Protein AF-0000000065770159 (afdb_homodimer)

Organism: Paraburkholderia xenovorans (strain LB400) (NCBI:txid266265)

Nearest PDB structures (foldseek):
  3tnv-assembly1_A  TM=9.880E-01  e=1.347E-12  Pyrococcus horikoshii OT3
  2w4d-assembly1_B  TM=9.890E-01  e=1.260E-12  Pyrococcus horikoshii
  4ojh-assembly2_B  TM=9.682E-01  e=8.233E-12  Saccharolobus solfataricus P2
  4oj1-assembly1_A  TM=9.602E-01  e=1.505E-11  Saccharolobus solfataricus P2
  4oj3-assembly2_B  TM=9.340E-01  e=1.408E-11  Saccharolobus solfataricus P2

Structure (mmCIF, N/CA/C/O backbone):
data_AF-0000000065770159-model_v1
#
loop_
_entity.id
_entity.type
_entity.pdbx_description
1 polymer Acylphosphatase
#
loop_
_atom_site.group_PDB
_atom_site.id
_atom_site.type_symbol
_atom_site.label_atom_id
_atom_site.label_alt_id
_atom_site.label_comp_id
_atom_site.label_asym_id
_atom_site.label_entity_id
_atom_site.label_seq_id
_atom_site.pdbx_PDB_ins_code
_atom_site.Cartn_x
_atom_site.Cartn_y
_atom_site.Cartn_z
_atom_site.occupancy
_atom_site.B_iso_or_equiv
_atom_site.auth_seq_id
_atom_site.auth_comp_id
_atom_site.auth_asym_id
_atom_site.auth_atom_id
_atom_site.pdbx_PDB_model_num
ATOM 1 N N . MET A 1 1 ? -21.672 -5.199 -12.031 1 31.81 1 MET A N 1
ATOM 2 C CA . MET A 1 1 ? -20.656 -4.191 -12.328 1 31.81 1 MET A CA 1
ATOM 3 C C . MET A 1 1 ? -19.766 -3.945 -11.117 1 31.81 1 MET A C 1
ATOM 5 O O . MET A 1 1 ? -20.234 -3.949 -9.977 1 31.81 1 MET A O 1
ATOM 9 N N . ALA A 1 2 ? -18.516 -4.363 -11.086 1 44.19 2 ALA A N 1
ATOM 10 C CA . ALA A 1 2 ? -17.672 -4.105 -9.922 1 44.19 2 ALA A CA 1
ATOM 11 C C . ALA A 1 2 ? -17.969 -2.738 -9.32 1 44.19 2 ALA A C 1
ATOM 13 O O . ALA A 1 2 ? -18.219 -1.771 -10.047 1 44.19 2 ALA A O 1
ATOM 14 N N . PRO A 1 3 ? -18.594 -2.637 -8.203 1 49.5 3 PRO A N 1
ATOM 15 C CA . PRO A 1 3 ? -18.906 -1.285 -7.738 1 49.5 3 PRO A CA 1
ATOM 16 C C . PRO A 1 3 ? -17.891 -0.249 -8.188 1 49.5 3 PRO A C 1
ATOM 18 O O . PRO A 1 3 ? -16.703 -0.576 -8.367 1 49.5 3 PRO A O 1
ATOM 21 N N . ASP A 1 4 ? -18.375 0.713 -8.883 1 54.56 4 ASP A N 1
ATOM 22 C CA . ASP A 1 4 ? -17.484 1.704 -9.477 1 54.56 4 ASP A CA 1
ATOM 23 C C . ASP A 1 4 ? -16.453 2.193 -8.461 1 54.56 4 ASP A C 1
ATOM 25 O O . ASP A 1 4 ? -16.781 2.922 -7.531 1 54.56 4 ASP A O 1
ATOM 29 N N . LEU A 1 5 ? -15.406 1.291 -8.125 1 59.66 5 LEU A N 1
ATOM 30 C CA . LEU A 1 5 ? -14.32 1.595 -7.199 1 59.66 5 LEU A CA 1
ATOM 31 C C . LEU A 1 5 ? -14.086 3.1 -7.113 1 59.66 5 LEU A C 1
ATOM 33 O O . LEU A 1 5 ? -13.734 3.617 -6.051 1 59.66 5 LEU A O 1
ATOM 37 N N . ASP A 1 6 ? -14.625 3.756 -8.164 1 67.38 6 ASP A N 1
ATOM 38 C CA . ASP A 1 6 ? -14.289 5.176 -8.211 1 67.38 6 ASP A CA 1
ATOM 39 C C . ASP A 1 6 ? -15.398 6.027 -7.594 1 67.38 6 ASP A C 1
ATOM 41 O O . ASP A 1 6 ? -15.211 7.227 -7.371 1 67.38 6 ASP A O 1
ATOM 45 N N . GLN A 1 7 ? -16.391 5.348 -7.18 1 75.12 7 GLN A N 1
ATOM 46 C CA . GLN A 1 7 ? -17.484 6.211 -6.73 1 75.12 7 GLN A CA 1
ATOM 47 C C . GLN A 1 7 ? -17.672 6.117 -5.223 1 75.12 7 GLN A C 1
ATOM 49 O O . GLN A 1 7 ? -18.25 7.012 -4.609 1 75.12 7 GLN A O 1
ATOM 54 N N . ARG A 1 8 ? -17.156 5.098 -4.641 1 85.88 8 ARG A N 1
ATOM 55 C CA . ARG A 1 8 ? -17.375 4.926 -3.209 1 85.88 8 ARG A CA 1
ATOM 56 C C . ARG A 1 8 ? -16.219 5.492 -2.402 1 85.88 8 ARG A C 1
ATOM 58 O O . ARG A 1 8 ? -15.055 5.363 -2.803 1 85.88 8 ARG A O 1
ATOM 65 N N . ILE A 1 9 ? -16.656 6.133 -1.238 1 92 9 ILE A N 1
ATOM 66 C CA . ILE A 1 9 ? -15.641 6.676 -0.345 1 92 9 ILE A CA 1
ATOM 67 C C . ILE A 1 9 ? -15.133 5.574 0.584 1 92 9 ILE A C 1
ATOM 69 O O . ILE A 1 9 ? -15.922 4.883 1.228 1 92 9 ILE A O 1
ATOM 73 N N . GLU A 1 10 ? -13.82 5.449 0.576 1 92.62 10 GLU A N 1
ATOM 74 C CA . GLU A 1 10 ? -13.188 4.512 1.497 1 92.62 10 GLU A CA 1
ATOM 75 C C . GLU A 1 10 ? -12.422 5.246 2.598 1 92.62 10 GLU A C 1
ATOM 77 O O . GLU A 1 10 ? -12.031 6.398 2.422 1 92.62 10 GLU A O 1
ATOM 82 N N . THR A 1 11 ? -12.414 4.543 3.719 1 95.88 11 THR A N 1
ATOM 83 C CA . THR A 1 11 ? -11.594 5.008 4.828 1 95.88 11 THR A CA 1
ATOM 84 C C . THR A 1 11 ? -10.445 4.043 5.094 1 95.88 11 THR A C 1
ATOM 86 O O . THR A 1 11 ? -10.664 2.855 5.336 1 95.88 11 THR A O 1
ATOM 89 N N . TYR A 1 12 ? -9.281 4.609 5.02 1 96.19 12 TYR A N 1
ATOM 90 C CA . TYR A 1 12 ? -8.094 3.783 5.152 1 96.19 12 TYR A CA 1
ATOM 91 C C . TYR A 1 12 ? -7.184 4.305 6.258 1 96.19 12 TYR A C 1
ATOM 93 O O . TYR A 1 12 ? -6.863 5.496 6.297 1 96.19 12 TYR A O 1
ATOM 101 N N . TYR A 1 13 ? -6.789 3.434 7.18 1 97.44 13 TYR A N 1
ATOM 102 C CA . TYR A 1 13 ? -5.805 3.742 8.211 1 97.44 13 TYR A CA 1
ATOM 103 C C . TYR A 1 13 ? -4.422 3.242 7.809 1 97.44 13 TYR A C 1
ATOM 105 O O . TYR A 1 13 ? -4.262 2.08 7.43 1 97.44 13 TYR A O 1
ATOM 113 N N . VAL A 1 14 ? -3.488 4.137 7.945 1 98.19 14 VAL A N 1
ATOM 114 C CA . VAL A 1 14 ? -2.164 3.82 7.418 1 98.19 14 VAL A CA 1
ATOM 115 C C . VAL A 1 14 ? -1.106 4.082 8.484 1 98.19 14 VAL A C 1
ATOM 117 O O . VAL A 1 14 ? -1.213 5.039 9.258 1 98.19 14 VAL A O 1
ATOM 120 N N . ARG A 1 15 ? -0.111 3.229 8.5 1 98.38 15 ARG A N 1
ATOM 121 C CA . ARG A 1 15 ? 1.096 3.43 9.289 1 98.38 15 ARG A CA 1
ATOM 122 C C . ARG A 1 15 ? 2.342 3.404 8.414 1 98.38 15 ARG A C 1
ATOM 124 O O . ARG A 1 15 ? 2.5 2.514 7.574 1 98.38 15 ARG A O 1
ATOM 131 N N . VAL A 1 16 ? 3.111 4.371 8.586 1 98.44 16 VAL A N 1
ATOM 132 C CA . VAL A 1 16 ? 4.344 4.504 7.82 1 98.44 16 VAL A CA 1
ATOM 133 C C . VAL A 1 16 ? 5.547 4.453 8.758 1 98.44 16 VAL A C 1
ATOM 135 O O . VAL A 1 16 ? 5.57 5.133 9.789 1 98.44 16 VAL A O 1
ATOM 138 N N . ARG A 1 17 ? 6.551 3.67 8.414 1 98.25 17 ARG A N 1
ATOM 139 C CA . ARG A 1 17 ? 7.758 3.531 9.227 1 98.25 17 ARG A CA 1
ATOM 140 C C . ARG A 1 17 ? 9.008 3.807 8.398 1 98.25 17 ARG A C 1
ATOM 142 O O . ARG A 1 17 ? 8.992 3.668 7.176 1 98.25 17 ARG A O 1
ATOM 149 N N . GLY A 1 18 ? 10.141 4.039 9.141 1 97.62 18 GLY A N 1
ATOM 150 C CA . GLY A 1 18 ? 11.422 4.43 8.57 1 97.62 18 GLY A CA 1
ATOM 151 C C . GLY A 1 18 ? 11.945 5.738 9.133 1 97.62 18 GLY A C 1
ATOM 152 O O . GLY A 1 18 ? 11.766 6.031 10.312 1 97.62 18 GLY A O 1
ATOM 153 N N . THR A 1 19 ? 12.727 6.402 8.344 1 97.5 19 THR A N 1
ATOM 154 C CA . THR A 1 19 ? 13.062 7.785 8.656 1 97.5 19 THR A CA 1
ATOM 155 C C . THR A 1 19 ? 11.953 8.727 8.188 1 97.5 19 THR A C 1
ATOM 157 O O . THR A 1 19 ? 12 9.227 7.059 1 97.5 19 THR A O 1
ATOM 160 N N . VAL A 1 20 ? 10.984 8.945 9.109 1 98.19 20 VAL A N 1
ATOM 161 C CA . VAL A 1 20 ? 9.766 9.609 8.656 1 98.19 20 VAL A CA 1
ATOM 162 C C . VAL A 1 20 ? 9.398 10.727 9.633 1 98.19 20 VAL A C 1
ATOM 164 O O . VAL A 1 20 ? 8.336 11.344 9.508 1 98.19 20 VAL A O 1
ATOM 167 N N . GLN A 1 21 ? 10.133 10.93 10.672 1 96.88 21 GLN A N 1
ATOM 168 C CA . GLN A 1 21 ? 9.977 12.078 11.547 1 96.88 21 GLN A CA 1
ATOM 169 C C . GLN A 1 21 ? 11.195 13 11.469 1 96.88 21 GLN A C 1
ATOM 171 O O . GLN A 1 21 ? 12.305 12.547 11.188 1 96.88 21 GLN A O 1
ATOM 176 N N . GLY A 1 22 ? 10.828 14.305 11.781 1 96.12 22 GLY A N 1
ATOM 177 C CA . GLY A 1 22 ? 11.898 15.281 11.688 1 96.12 22 GLY A CA 1
ATOM 178 C C . GLY A 1 22 ? 12.312 15.578 10.258 1 96.12 22 GLY A C 1
ATOM 179 O O . GLY A 1 22 ? 13.383 16.141 10.023 1 96.12 22 GLY A O 1
ATOM 180 N N . VAL A 1 23 ? 11.5 15.188 9.273 1 97.69 23 VAL A N 1
ATOM 181 C CA . VAL A 1 23 ? 11.875 15.352 7.875 1 97.69 23 VAL A CA 1
ATOM 182 C C . VAL A 1 23 ? 10.75 16.047 7.113 1 97.69 23 VAL A C 1
ATOM 184 O O . VAL A 1 23 ? 10.703 15.984 5.879 1 97.69 23 VAL A O 1
ATOM 187 N N . GLY A 1 24 ? 9.781 16.625 7.805 1 96.75 24 GLY A N 1
ATOM 188 C CA . GLY A 1 24 ? 8.688 17.344 7.164 1 96.75 24 GLY A CA 1
ATOM 189 C C . GLY A 1 24 ? 7.602 16.422 6.641 1 96.75 24 GLY A C 1
ATOM 190 O O . GLY A 1 24 ? 6.844 16.797 5.742 1 96.75 24 GLY A O 1
ATOM 191 N N . PHE A 1 25 ? 7.527 15.258 7.094 1 98 25 PHE A N 1
ATOM 192 C CA . PHE A 1 25 ? 6.629 14.242 6.559 1 98 25 PHE A CA 1
ATOM 193 C C . PHE A 1 25 ? 5.172 14.672 6.711 1 98 25 PHE A C 1
ATOM 195 O O . PHE A 1 25 ? 4.391 14.57 5.766 1 98 25 PHE A O 1
ATOM 202 N N . ARG A 1 26 ? 4.848 15.156 7.859 1 98.12 26 ARG A N 1
ATOM 203 C CA . ARG A 1 26 ? 3.461 15.531 8.109 1 98.12 26 ARG A CA 1
ATOM 204 C C . ARG A 1 26 ? 3.035 16.688 7.199 1 98.12 26 ARG A C 1
ATOM 206 O O . ARG A 1 26 ? 1.976 16.625 6.574 1 98.12 26 ARG A O 1
ATOM 213 N N . HIS A 1 27 ? 3.811 17.625 7.137 1 97.44 27 HIS A N 1
ATOM 214 C CA . HIS A 1 27 ? 3.486 18.781 6.312 1 97.44 27 HIS A CA 1
ATOM 215 C C . HIS A 1 27 ? 3.342 18.391 4.848 1 97.44 27 HIS A C 1
ATOM 217 O O . HIS A 1 27 ? 2.381 18.797 4.188 1 97.44 27 HIS A O 1
ATOM 223 N N . ALA A 1 28 ? 4.273 17.625 4.418 1 98.06 28 ALA A N 1
ATOM 224 C CA . ALA A 1 28 ? 4.23 17.172 3.029 1 98.06 28 ALA A CA 1
ATOM 225 C C . ALA A 1 28 ? 3.002 16.312 2.775 1 98.06 28 ALA A C 1
ATOM 227 O O . ALA A 1 28 ? 2.406 16.359 1.697 1 98.06 28 ALA A O 1
ATOM 228 N N . THR A 1 29 ? 2.668 15.453 3.75 1 98.38 29 THR A N 1
ATOM 229 C CA . THR A 1 29 ? 1.484 14.609 3.645 1 98.38 29 THR A CA 1
ATOM 230 C C . THR A 1 29 ? 0.226 15.461 3.488 1 98.38 29 THR A C 1
ATOM 232 O O . THR A 1 29 ? -0.634 15.156 2.658 1 98.38 29 THR A O 1
ATOM 235 N N . VAL A 1 30 ? 0.122 16.5 4.219 1 98.44 30 VAL A N 1
ATOM 236 C CA . VAL A 1 30 ? -1.026 17.391 4.141 1 98.44 30 VAL A CA 1
ATOM 237 C C . VAL A 1 30 ? -1.108 18.016 2.744 1 98.44 30 VAL A C 1
ATOM 239 O O . VAL A 1 30 ? -2.18 18.031 2.135 1 98.44 30 VAL A O 1
ATOM 242 N N . ARG A 1 31 ? -0.044 18.469 2.246 1 98 31 ARG A N 1
ATOM 243 C CA . ARG A 1 31 ? -0.003 19.078 0.914 1 98 31 ARG A CA 1
ATOM 244 C C . ARG A 1 31 ? -0.439 18.062 -0.149 1 98 31 ARG A C 1
ATOM 246 O O . ARG A 1 31 ? -1.241 18.391 -1.026 1 98 31 ARG A O 1
ATOM 253 N N . GLN A 1 32 ? 0.114 16.859 -0.065 1 97.94 32 GLN A N 1
ATOM 254 C CA . GLN A 1 32 ? -0.231 15.82 -1.024 1 97.94 32 GLN A CA 1
ATOM 255 C C . GLN A 1 32 ? -1.711 15.461 -0.934 1 97.94 32 GLN A C 1
ATOM 257 O O . GLN A 1 32 ? -2.373 15.273 -1.956 1 97.94 32 GLN A O 1
ATOM 262 N N . ALA A 1 33 ? -2.199 15.328 0.254 1 98.38 33 ALA A N 1
ATOM 263 C CA . ALA A 1 33 ? -3.609 15 0.462 1 98.38 33 ALA A CA 1
ATOM 264 C C . ALA A 1 33 ? -4.516 16.062 -0.151 1 98.38 33 ALA A C 1
ATOM 266 O O . ALA A 1 33 ? -5.52 15.742 -0.787 1 98.38 33 ALA A O 1
ATOM 267 N N . HIS A 1 34 ? -4.156 17.281 0.055 1 98.12 34 HIS A N 1
ATOM 268 C CA . HIS A 1 34 ? -4.926 18.375 -0.528 1 98.12 34 HIS A CA 1
ATOM 269 C C . HIS A 1 34 ? -4.918 18.297 -2.053 1 98.12 34 HIS A C 1
ATOM 271 O O . HIS A 1 34 ? -5.957 18.469 -2.693 1 98.12 34 HIS A O 1
ATOM 277 N N . ALA A 1 35 ? -3.807 18.062 -2.605 1 98 35 ALA A N 1
ATOM 278 C CA . ALA A 1 35 ? -3.662 17.969 -4.055 1 98 35 ALA A CA 1
ATOM 279 C C . ALA A 1 35 ? -4.531 16.844 -4.625 1 98 35 ALA A C 1
ATOM 281 O O . ALA A 1 35 ? -5.035 16.953 -5.746 1 98 35 ALA A O 1
ATOM 282 N N . LEU A 1 36 ? -4.734 15.797 -3.863 1 97.25 36 LEU A N 1
ATOM 283 C CA . LEU A 1 36 ? -5.457 14.625 -4.34 1 97.25 36 LEU A CA 1
ATOM 284 C C . LEU A 1 36 ? -6.922 14.68 -3.916 1 97.25 36 LEU A C 1
ATOM 286 O O . LEU A 1 36 ? -7.707 13.797 -4.277 1 97.25 36 LEU A O 1
ATOM 290 N N . GLY A 1 37 ? -7.238 15.617 -3.086 1 97.25 37 GLY A N 1
ATOM 291 C CA . GLY A 1 37 ? -8.609 15.742 -2.604 1 97.25 37 GLY A CA 1
ATOM 292 C C . GLY A 1 37 ? -8.945 14.734 -1.519 1 97.25 37 GLY A C 1
ATOM 293 O O . GLY A 1 37 ? -10.109 14.344 -1.372 1 97.25 37 GLY A O 1
ATOM 294 N N . ILE A 1 38 ? -7.98 14.281 -0.776 1 97.56 38 ILE A N 1
ATOM 295 C CA . ILE A 1 38 ? -8.148 13.328 0.317 1 97.56 38 ILE A CA 1
ATOM 296 C C . ILE A 1 38 ? -8.508 14.07 1.6 1 97.56 38 ILE A C 1
ATOM 298 O O . ILE A 1 38 ? -7.957 15.141 1.883 1 97.56 38 ILE A O 1
ATOM 302 N N . LYS A 1 39 ? -9.414 13.453 2.305 1 98.12 39 LYS A N 1
ATOM 303 C CA . LYS A 1 39 ? -9.75 13.961 3.631 1 98.12 39 LYS A CA 1
ATOM 304 C C . LYS A 1 39 ? -9.203 13.055 4.727 1 98.12 39 LYS A C 1
ATOM 306 O O . LYS A 1 39 ? -8.836 11.906 4.465 1 98.12 39 LYS A O 1
ATOM 311 N N . GLY A 1 40 ? -9.125 13.625 6.008 1 98.25 40 GLY A N 1
ATOM 312 C CA . GLY A 1 40 ? -8.602 12.852 7.121 1 98.25 40 GLY A CA 1
ATOM 313 C C . GLY A 1 40 ? -7.504 13.562 7.883 1 98.25 40 GLY A C 1
ATOM 314 O O . GLY A 1 40 ? -7.582 14.773 8.117 1 98.25 40 GLY A O 1
ATOM 315 N N . TRP A 1 41 ? -6.52 12.773 8.383 1 98.31 41 TRP A N 1
ATOM 316 C CA . TRP A 1 41 ? -5.48 13.398 9.195 1 98.31 41 TRP A CA 1
ATOM 317 C C . TRP A 1 41 ? -4.203 12.562 9.18 1 98.31 41 TRP A C 1
ATOM 319 O O . TRP A 1 41 ? -4.223 11.391 8.781 1 98.31 41 TRP A O 1
ATOM 329 N N . VAL A 1 42 ? -3.146 13.211 9.547 1 98.75 42 VAL A N 1
ATOM 330 C CA . VAL A 1 42 ? -1.841 12.586 9.727 1 98.75 42 VAL A CA 1
ATOM 331 C C . VAL A 1 42 ? -1.246 13 11.07 1 98.75 42 VAL A C 1
ATOM 333 O O . VAL A 1 42 ? -1.447 14.133 11.523 1 98.75 42 VAL A O 1
ATOM 336 N N . ALA A 1 43 ? -0.5 12.117 11.688 1 98.44 43 ALA A N 1
ATOM 337 C CA . ALA A 1 43 ? 0.1 12.414 12.984 1 98.44 43 ALA A CA 1
ATOM 338 C C . ALA A 1 43 ? 1.372 11.594 13.195 1 98.44 43 ALA A C 1
ATOM 340 O O . ALA A 1 43 ? 1.494 10.484 12.688 1 98.44 43 ALA A O 1
ATOM 341 N N . ASN A 1 44 ? 2.229 12.18 13.984 1 97.88 44 ASN A N 1
ATOM 342 C CA . ASN A 1 44 ? 3.383 11.43 14.469 1 97.88 44 ASN A CA 1
ATOM 343 C C . ASN A 1 44 ? 3.029 10.586 15.688 1 97.88 44 ASN A C 1
ATOM 345 O O . ASN A 1 44 ? 2.23 11 16.531 1 97.88 44 ASN A O 1
ATOM 349 N N . LEU A 1 45 ? 3.65 9.422 15.766 1 97.5 45 LEU A N 1
ATOM 350 C CA . LEU A 1 45 ? 3.498 8.578 16.938 1 97.5 45 LEU A CA 1
ATOM 351 C C . LEU A 1 45 ? 4.773 8.578 17.781 1 97.5 45 LEU A C 1
ATOM 353 O O . LEU A 1 45 ? 5.855 8.867 17.266 1 97.5 45 LEU A O 1
ATOM 357 N N . ASP A 1 46 ? 4.637 8.125 18.969 1 96.56 46 ASP A N 1
ATOM 358 C CA . ASP A 1 46 ? 5.754 8.141 19.906 1 96.56 46 ASP A CA 1
ATOM 359 C C . ASP A 1 46 ? 6.824 7.133 19.516 1 96.56 46 ASP A C 1
ATOM 361 O O . ASP A 1 46 ? 7.996 7.289 19.859 1 96.56 46 ASP A O 1
ATOM 365 N N . ASP A 1 47 ? 6.441 6.199 18.703 1 97.25 47 ASP A N 1
ATOM 366 C CA . ASP A 1 47 ? 7.391 5.148 18.344 1 97.25 47 ASP A CA 1
ATOM 367 C C . ASP A 1 47 ? 8.195 5.535 17.109 1 97.25 47 ASP A C 1
ATOM 369 O O . ASP A 1 47 ? 8.938 4.719 16.562 1 97.25 47 ASP A O 1
ATOM 373 N N . GLY A 1 48 ? 7.973 6.691 16.641 1 97.31 48 GLY A N 1
ATOM 374 C CA . GLY A 1 48 ? 8.758 7.191 15.516 1 97.31 48 GLY A CA 1
ATOM 375 C C . GLY A 1 48 ? 8.062 7.02 14.18 1 97.31 48 GLY A C 1
ATOM 376 O O . GLY A 1 48 ? 8.57 7.477 13.156 1 97.31 48 GLY A O 1
ATOM 377 N N . SER A 1 49 ? 6.961 6.371 14.234 1 98.06 49 SER A N 1
ATOM 378 C CA . SER A 1 49 ? 6.215 6.18 13 1 98.06 49 SER A CA 1
ATOM 379 C C . SER A 1 49 ? 5.23 7.32 12.766 1 98.06 49 SER A C 1
ATOM 381 O O . SER A 1 49 ? 5.098 8.211 13.602 1 98.06 49 SER A O 1
ATOM 383 N N . VAL A 1 50 ? 4.684 7.285 11.539 1 98.44 50 VAL A N 1
ATOM 384 C CA . VAL A 1 50 ? 3.625 8.211 11.148 1 98.44 50 VAL A CA 1
ATOM 385 C C . VAL A 1 50 ? 2.332 7.441 10.891 1 98.44 50 VAL A C 1
ATOM 387 O O . VAL A 1 50 ? 2.352 6.363 10.297 1 98.44 50 VAL A O 1
ATOM 390 N N . GLU A 1 51 ? 1.303 7.992 11.43 1 98.5 51 GLU A N 1
ATOM 391 C CA . GLU A 1 51 ? -0.008 7.418 11.141 1 98.5 51 GLU A CA 1
ATOM 392 C C . GLU A 1 51 ? -0.895 8.414 10.398 1 98.5 51 GLU A C 1
ATOM 394 O O . GLU A 1 51 ? -0.725 9.633 10.539 1 98.5 51 GLU A O 1
ATOM 399 N N . ALA A 1 52 ? -1.812 7.832 9.641 1 98.5 52 ALA A N 1
ATOM 400 C CA . ALA A 1 52 ? -2.754 8.68 8.914 1 98.5 52 ALA A CA 1
ATOM 401 C C . ALA A 1 52 ? -4.082 7.961 8.695 1 98.5 52 ALA A C 1
ATOM 403 O O . ALA A 1 52 ? -4.129 6.73 8.648 1 98.5 52 ALA A O 1
ATOM 404 N N . MET A 1 53 ? -5.105 8.695 8.68 1 98 53 MET A N 1
ATOM 405 C CA . MET A 1 53 ? -6.414 8.242 8.203 1 98 53 MET A CA 1
ATOM 406 C C . MET A 1 53 ? -6.789 8.953 6.902 1 98 53 MET A C 1
ATOM 408 O O . MET A 1 53 ? -6.797 10.18 6.84 1 98 53 MET A O 1
ATOM 412 N N . LEU A 1 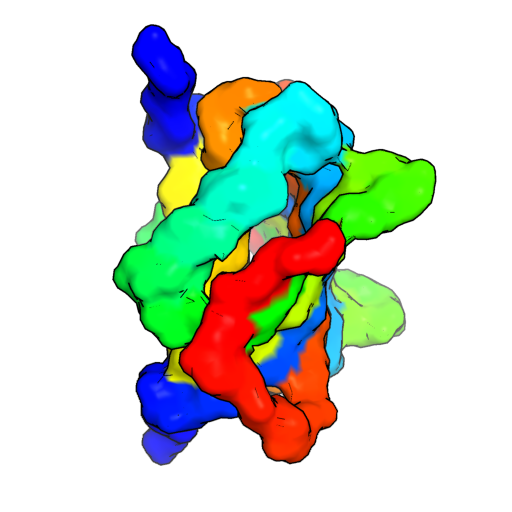54 ? -7.016 8.172 5.898 1 98.06 54 LEU A N 1
ATOM 413 C CA . LEU A 1 54 ? -7.32 8.688 4.57 1 98.06 54 LEU A CA 1
ATOM 414 C C . LEU A 1 54 ? -8.766 8.391 4.191 1 98.06 54 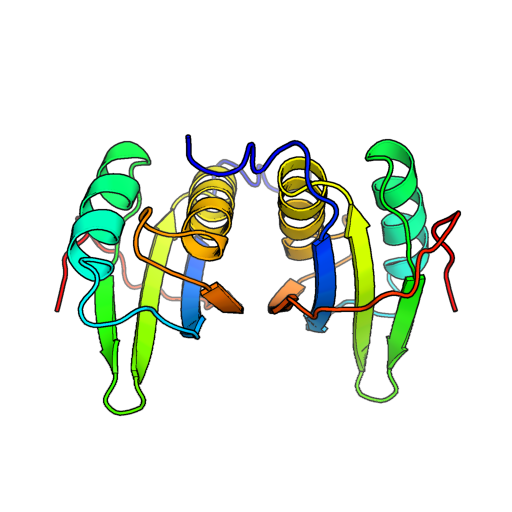LEU A C 1
ATOM 416 O O . LEU A 1 54 ? -9.227 7.254 4.316 1 98.06 54 LEU A O 1
ATOM 420 N N . GLN A 1 55 ? -9.422 9.336 3.768 1 97.62 55 GLN A N 1
ATOM 421 C CA . GLN A 1 55 ? -10.773 9.164 3.232 1 97.62 55 GLN A CA 1
ATOM 422 C C . GLN A 1 55 ? -10.883 9.742 1.825 1 97.62 55 GLN A C 1
ATOM 424 O O . GLN A 1 55 ? -10.531 10.898 1.594 1 97.62 55 GLN A O 1
ATOM 429 N N . GLY A 1 56 ? -11.32 8.969 0.907 1 96.38 56 GLY A N 1
ATOM 430 C CA . GLY A 1 56 ? -11.477 9.328 -0.493 1 96.38 56 GLY A CA 1
ATOM 431 C C . GLY A 1 56 ? -11.859 8.156 -1.373 1 96.38 56 GLY A C 1
ATOM 432 O O . GLY A 1 56 ? -12.078 7.047 -0.879 1 96.38 56 GLY A O 1
ATOM 433 N N . SER A 1 57 ? -12.039 8.445 -2.688 1 94.62 57 SER A N 1
ATOM 434 C CA . SER A 1 57 ? -12.305 7.359 -3.619 1 94.62 57 SER A CA 1
ATOM 435 C C . SER A 1 57 ? -11.141 6.367 -3.654 1 94.62 57 SER A C 1
ATOM 437 O O . SER A 1 57 ? -10.039 6.684 -3.205 1 94.62 57 SER A O 1
ATOM 439 N N . ALA A 1 58 ? -11.391 5.199 -4.148 1 92.25 58 ALA A N 1
ATOM 440 C CA . ALA A 1 58 ? -10.359 4.168 -4.254 1 92.25 58 ALA A CA 1
ATOM 441 C C . ALA A 1 58 ? -9.133 4.695 -5.004 1 92.25 58 ALA A C 1
ATOM 443 O O . ALA A 1 58 ? -7.996 4.461 -4.586 1 92.25 58 ALA A O 1
ATOM 444 N N . ASN A 1 59 ? -9.328 5.379 -6.086 1 93.88 59 ASN A N 1
ATOM 445 C CA . ASN A 1 59 ? -8.242 5.934 -6.887 1 93.88 59 ASN A CA 1
ATOM 446 C C . ASN A 1 59 ? -7.441 6.969 -6.105 1 93.88 59 ASN A C 1
ATOM 448 O O . ASN A 1 59 ? -6.211 6.977 -6.156 1 93.88 59 ASN A O 1
ATOM 452 N N . GLN A 1 60 ? -8.117 7.836 -5.43 1 95.69 60 GLN A N 1
ATOM 453 C CA . GLN A 1 60 ? -7.457 8.852 -4.613 1 95.69 60 GLN A CA 1
ATOM 454 C C . GLN A 1 60 ? -6.59 8.211 -3.533 1 95.69 60 GLN A C 1
ATOM 456 O O . GLN A 1 60 ? -5.441 8.609 -3.334 1 95.69 60 GLN A O 1
ATOM 461 N N . VAL A 1 61 ? -7.207 7.219 -2.902 1 95.94 61 VAL A N 1
ATOM 462 C CA . VAL A 1 61 ? -6.504 6.527 -1.825 1 95.94 61 VAL A CA 1
ATOM 463 C C . VAL A 1 61 ? -5.289 5.797 -2.385 1 95.94 61 VAL A C 1
ATOM 465 O O . VAL A 1 61 ? -4.199 5.852 -1.806 1 95.94 61 VAL A O 1
ATOM 468 N N . ASP A 1 62 ? -5.457 5.184 -3.502 1 94.25 62 ASP A N 1
ATOM 469 C CA . ASP A 1 62 ? -4.355 4.465 -4.133 1 94.25 62 ASP A CA 1
ATOM 470 C C . ASP A 1 62 ? -3.188 5.406 -4.434 1 94.25 62 ASP A C 1
ATOM 472 O O . ASP A 1 62 ? -2.033 5.078 -4.156 1 94.25 62 ASP A O 1
ATOM 476 N N . ARG A 1 63 ? -3.457 6.484 -4.934 1 95.69 63 ARG A N 1
ATOM 477 C CA . ARG A 1 63 ? -2.428 7.465 -5.266 1 95.69 63 ARG A CA 1
ATOM 478 C C . ARG A 1 63 ? -1.736 7.98 -4.008 1 95.69 63 ARG A C 1
ATOM 480 O O . ARG A 1 63 ? -0.518 8.164 -3.994 1 95.69 63 ARG A O 1
ATOM 487 N N . MET A 1 64 ? -2.51 8.172 -3.01 1 97.5 64 MET A N 1
ATOM 488 C CA . MET A 1 64 ? -1.934 8.656 -1.759 1 97.5 64 MET A CA 1
ATOM 489 C C . MET A 1 64 ? -1.014 7.609 -1.142 1 97.5 64 MET A C 1
ATOM 491 O O . MET A 1 64 ? 0.073 7.934 -0.662 1 97.5 64 MET A O 1
ATOM 495 N N . LEU A 1 65 ? -1.512 6.414 -1.152 1 96.19 65 LEU A N 1
ATOM 496 C CA . LEU A 1 65 ? -0.714 5.332 -0.589 1 96.19 65 LEU A CA 1
ATOM 497 C C . LEU A 1 65 ? 0.595 5.168 -1.354 1 96.19 65 LEU A C 1
ATOM 499 O O . LEU A 1 65 ? 1.641 4.91 -0.753 1 96.19 65 LEU A O 1
ATOM 503 N N . SER A 1 66 ? 0.495 5.293 -2.621 1 94.88 66 SER A N 1
ATOM 504 C CA . SER A 1 66 ? 1.704 5.254 -3.438 1 94.88 66 SER A CA 1
ATOM 505 C C . SER A 1 66 ? 2.689 6.34 -3.02 1 94.88 66 SER A C 1
ATOM 507 O O . SER A 1 66 ? 3.885 6.078 -2.865 1 94.88 66 SER A O 1
ATOM 509 N N . TRP A 1 67 ? 2.256 7.488 -2.842 1 96.38 67 TRP A N 1
ATOM 510 C CA . TRP A 1 67 ? 3.117 8.594 -2.438 1 96.38 67 TRP A CA 1
ATOM 511 C C . TRP A 1 67 ? 3.713 8.344 -1.057 1 96.38 67 TRP A C 1
ATOM 513 O O . TRP A 1 67 ? 4.895 8.617 -0.824 1 96.38 67 TRP A O 1
ATOM 523 N N . LEU A 1 68 ? 2.896 7.848 -0.105 1 96.94 68 LEU A N 1
ATOM 524 C CA . LEU A 1 68 ? 3.322 7.609 1.271 1 96.94 68 LEU A CA 1
ATOM 525 C C . LEU A 1 68 ? 4.461 6.594 1.319 1 96.94 68 LEU A C 1
ATOM 527 O O . LEU A 1 68 ? 5.238 6.574 2.275 1 96.94 68 LEU A O 1
ATOM 531 N N . ARG A 1 69 ? 4.578 5.77 0.346 1 94.69 69 ARG A N 1
ATOM 532 C CA . ARG A 1 69 ? 5.648 4.781 0.286 1 94.69 69 ARG A CA 1
ATOM 533 C C . ARG A 1 69 ? 6.996 5.445 0.03 1 94.69 69 ARG A C 1
ATOM 535 O O . ARG A 1 69 ? 8.047 4.828 0.229 1 94.69 69 ARG A O 1
ATOM 542 N N . HIS A 1 70 ? 6.91 6.633 -0.386 1 93.75 70 HIS A N 1
ATOM 543 C CA . HIS A 1 70 ? 8.133 7.371 -0.679 1 93.75 70 HIS A CA 1
ATOM 544 C C . HIS A 1 70 ? 8.297 8.555 0.265 1 93.75 70 HIS A C 1
ATOM 546 O O . HIS A 1 70 ? 9.32 8.68 0.943 1 93.75 70 HIS A O 1
ATOM 552 N N . GLY A 1 71 ? 7.23 9.336 0.316 1 95.88 71 GLY A N 1
ATOM 553 C CA . GLY A 1 71 ? 7.281 10.508 1.172 1 95.88 71 GLY A CA 1
ATOM 554 C C . GLY A 1 71 ? 8.094 11.648 0.582 1 95.88 71 GLY A C 1
ATOM 555 O O . GLY A 1 71 ? 8.375 11.656 -0.619 1 95.88 71 GLY A O 1
ATOM 556 N N . PRO A 1 72 ? 8.359 12.656 1.465 1 96.38 72 PRO A N 1
ATOM 557 C CA . PRO A 1 72 ? 9.188 13.758 0.977 1 96.38 72 PRO A CA 1
ATOM 558 C C . PRO A 1 72 ? 10.641 13.344 0.717 1 96.38 72 PRO A C 1
ATOM 560 O O . PRO A 1 72 ? 11.07 12.289 1.18 1 96.38 72 PRO A O 1
ATOM 563 N N . PRO A 1 73 ? 11.359 14.164 0.043 1 94.5 73 PRO A N 1
ATOM 564 C CA . PRO A 1 73 ? 12.703 13.789 -0.408 1 94.5 73 PRO A CA 1
ATOM 565 C C . PRO A 1 73 ? 13.617 13.391 0.744 1 94.5 73 PRO A C 1
ATOM 567 O O . PRO A 1 73 ? 14.477 12.516 0.581 1 94.5 73 PRO A O 1
ATOM 570 N N . ALA A 1 74 ? 13.453 13.977 1.905 1 96.12 74 ALA A N 1
ATOM 571 C CA . ALA A 1 74 ? 14.344 13.719 3.029 1 96.12 74 ALA A CA 1
ATOM 572 C C . ALA A 1 74 ? 13.93 12.453 3.777 1 96.12 74 ALA A C 1
ATOM 574 O O . ALA A 1 74 ? 14.633 12 4.684 1 96.12 74 ALA A O 1
ATOM 575 N N . ALA A 1 75 ? 12.852 11.844 3.361 1 97.25 75 ALA A N 1
ATOM 576 C CA . ALA A 1 75 ? 12.328 10.672 4.059 1 97.25 75 ALA A CA 1
ATOM 577 C C . ALA A 1 75 ? 12.867 9.383 3.455 1 97.25 75 ALA A C 1
ATOM 579 O O . ALA A 1 75 ? 13.289 9.359 2.293 1 97.25 75 ALA A O 1
ATOM 580 N N . ARG A 1 76 ? 12.93 8.312 4.23 1 95.44 76 ARG A N 1
ATOM 581 C CA . ARG A 1 76 ? 13.148 6.93 3.811 1 95.44 76 ARG A CA 1
ATOM 582 C C . ARG A 1 76 ? 12.109 6 4.434 1 95.44 76 ARG A C 1
ATOM 584 O O . ARG A 1 76 ? 12.219 5.637 5.605 1 95.44 76 ARG A O 1
ATOM 591 N N . VAL A 1 77 ? 11.219 5.621 3.6 1 96.5 77 VAL A N 1
ATOM 592 C CA . VAL A 1 77 ? 10.148 4.762 4.082 1 96.5 77 VAL A CA 1
ATOM 593 C C . VAL A 1 77 ? 10.547 3.295 3.926 1 96.5 77 VAL A C 1
ATOM 595 O O . VAL A 1 77 ? 10.945 2.865 2.842 1 96.5 77 VAL A O 1
ATOM 598 N N . THR A 1 78 ? 10.406 2.533 5.004 1 95.38 78 THR A N 1
ATOM 599 C CA . THR A 1 78 ? 10.789 1.125 4.977 1 95.38 78 THR A CA 1
ATOM 600 C C . THR A 1 78 ? 9.555 0.228 5.012 1 95.38 78 THR A C 1
ATOM 602 O O . THR A 1 78 ? 9.609 -0.929 4.586 1 95.38 78 THR A O 1
ATOM 605 N N . GLU A 1 79 ? 8.484 0.761 5.551 1 96.69 79 GLU A N 1
ATOM 606 C CA . GLU A 1 79 ? 7.27 -0.034 5.691 1 96.69 79 GLU A CA 1
ATOM 607 C C . GLU A 1 79 ? 6.023 0.843 5.605 1 96.69 79 GLU A C 1
ATOM 609 O O . GLU A 1 79 ? 5.992 1.945 6.156 1 96.69 79 GLU A O 1
ATOM 614 N N . VAL A 1 80 ? 5.055 0.337 4.898 1 97 80 VAL A N 1
ATOM 615 C CA . VAL A 1 80 ? 3.717 0.919 4.91 1 97 80 VAL A CA 1
ATOM 616 C C . VAL A 1 80 ? 2.682 -0.172 5.168 1 97 80 VAL A C 1
ATOM 618 O O . VAL A 1 80 ? 2.705 -1.225 4.523 1 97 80 VAL A O 1
ATOM 621 N N . SER A 1 81 ? 1.881 0.09 6.133 1 96.75 81 SER A N 1
ATOM 622 C CA . SER A 1 81 ? 0.749 -0.79 6.406 1 96.75 81 SER A CA 1
ATOM 623 C C . SER A 1 81 ? -0.57 -0.026 6.352 1 96.75 81 SER A C 1
ATOM 625 O O . SER A 1 81 ? -0.658 1.107 6.828 1 96.75 81 SER A O 1
ATOM 627 N N . GLY A 1 82 ? -1.523 -0.664 5.738 1 95.62 82 GLY A N 1
ATOM 628 C CA . GLY A 1 82 ? -2.826 -0.031 5.598 1 95.62 82 GLY A CA 1
ATOM 629 C C . GLY A 1 82 ? -3.98 -0.988 5.824 1 95.62 82 GLY A C 1
ATOM 630 O O . GLY A 1 82 ? -3.891 -2.168 5.48 1 95.62 82 GLY A O 1
ATOM 631 N N . GLU A 1 83 ? -4.988 -0.417 6.383 1 95.88 83 GLU A N 1
ATOM 632 C CA . GLU A 1 83 ? -6.203 -1.188 6.641 1 95.88 83 GLU A CA 1
ATOM 633 C C . GLU A 1 83 ? -7.453 -0.374 6.316 1 95.88 83 GLU A C 1
ATOM 635 O O . GLU A 1 83 ? -7.602 0.757 6.785 1 95.88 83 GLU A O 1
ATOM 640 N N . GLU A 1 84 ? -8.273 -1.017 5.523 1 94.38 84 GLU A N 1
ATOM 641 C CA . GLU A 1 84 ? -9.562 -0.383 5.277 1 94.38 84 GLU A CA 1
ATOM 642 C C . GLU A 1 84 ? -10.508 -0.565 6.469 1 94.38 84 GLU A C 1
ATOM 644 O O . GLU A 1 84 ? -10.602 -1.66 7.027 1 94.38 84 GLU A O 1
ATOM 649 N N . ARG A 1 85 ? -11.117 0.504 6.844 1 92.12 85 ARG A N 1
ATOM 650 C CA . ARG A 1 85 ? -12.094 0.441 7.926 1 92.12 85 ARG A CA 1
ATOM 651 C C . ARG A 1 85 ? -13.406 1.101 7.516 1 92.12 85 ARG A C 1
ATOM 653 O O . ARG A 1 85 ? -13.406 2.154 6.875 1 92.12 85 ARG A O 1
ATOM 660 N N . SER A 1 86 ? -14.375 0.372 7.863 1 87.5 86 SER A N 1
ATOM 661 C CA . SER A 1 86 ? -15.688 0.964 7.641 1 87.5 86 SER A CA 1
ATOM 662 C C . SER A 1 86 ? -16.047 1.957 8.742 1 87.5 86 SER A C 1
ATOM 664 O O . SER A 1 86 ? -15.891 1.655 9.93 1 87.5 86 SER A O 1
ATOM 666 N N . THR A 1 87 ? -16.297 3.154 8.344 1 88.75 87 THR A N 1
ATOM 667 C CA . THR A 1 87 ? -16.703 4.16 9.32 1 88.75 87 THR A CA 1
ATOM 668 C C . THR A 1 87 ? -17.781 5.066 8.727 1 88.75 87 THR A C 1
ATOM 670 O O . THR A 1 87 ? -17.828 5.27 7.512 1 88.75 87 THR A O 1
ATOM 673 N N . GLU A 1 88 ? -18.562 5.504 9.516 1 89.12 88 GLU A N 1
ATOM 674 C CA . GLU A 1 88 ? -19.578 6.473 9.094 1 89.12 88 GLU A CA 1
ATOM 675 C C . GLU A 1 88 ? -19.062 7.902 9.227 1 89.12 88 GLU A C 1
ATOM 677 O O . GLU A 1 88 ? -19.656 8.836 8.68 1 89.12 88 GLU A O 1
ATOM 682 N N . LYS A 1 89 ? -18.062 7.988 9.906 1 91.38 89 LYS A N 1
ATOM 683 C CA . LYS A 1 89 ? -17.5 9.32 10.086 1 91.38 89 LYS A CA 1
ATOM 684 C C . LYS A 1 89 ? -16.906 9.852 8.773 1 91.38 89 LYS A C 1
ATOM 686 O O . LYS A 1 89 ? -16.219 9.133 8.062 1 91.38 89 LYS A O 1
ATOM 691 N N . ARG A 1 90 ? -17.281 11.133 8.453 1 92.38 90 ARG A N 1
ATOM 692 C CA . ARG A 1 90 ? -16.734 11.797 7.266 1 92.38 90 ARG A CA 1
ATOM 693 C C . ARG A 1 90 ? -15.945 13.039 7.652 1 92.38 90 ARG A C 1
ATOM 695 O O . ARG A 1 90 ? -16.344 13.789 8.547 1 92.38 90 ARG A O 1
ATOM 702 N N . TYR A 1 91 ? -14.938 13.227 6.988 1 94.12 91 TYR A N 1
ATOM 703 C CA . TYR A 1 91 ? -14.078 14.383 7.219 1 94.12 91 TYR A CA 1
ATOM 704 C C . TYR A 1 91 ? -14.219 15.398 6.094 1 94.12 91 TYR A C 1
ATOM 706 O O . TYR A 1 91 ? -14.492 15.031 4.949 1 94.12 91 TYR A O 1
ATOM 714 N N . GLU A 1 92 ? -13.93 16.609 6.438 1 94.06 92 GLU A N 1
ATOM 715 C CA . GLU A 1 92 ? -14.117 17.688 5.461 1 94.06 92 GLU A CA 1
ATOM 716 C C . GLU A 1 92 ? -12.781 18.172 4.906 1 94.06 92 GLU A C 1
ATOM 718 O O . GLU A 1 92 ? -12.727 18.734 3.814 1 94.06 92 GLU A O 1
ATOM 723 N N . ARG A 1 93 ? -11.844 17.969 5.684 1 95.56 93 ARG A N 1
ATOM 724 C CA . ARG A 1 93 ? -10.516 18.406 5.277 1 95.56 93 ARG A CA 1
ATOM 725 C C . ARG A 1 93 ? -9.445 17.438 5.785 1 95.56 93 ARG A C 1
ATOM 727 O O . ARG A 1 93 ? -9.742 16.516 6.535 1 95.56 93 ARG A O 1
ATOM 734 N N . PHE A 1 94 ? -8.281 17.672 5.301 1 97.88 94 PHE A N 1
ATOM 735 C CA . PHE A 1 94 ? -7.125 16.922 5.781 1 97.88 94 PHE A CA 1
ATOM 736 C C . PHE A 1 94 ? -6.242 17.797 6.664 1 97.88 94 PHE A C 1
ATOM 738 O O . PHE A 1 94 ? -5.859 18.891 6.266 1 97.88 94 PHE A O 1
ATOM 745 N N . GLU A 1 95 ? -5.957 17.344 7.82 1 95.44 95 GLU A N 1
ATOM 746 C CA . GLU A 1 95 ? -5.188 18.172 8.75 1 95.44 95 GLU A CA 1
ATOM 747 C C . GLU A 1 95 ? -4.094 17.359 9.43 1 95.44 95 GLU A C 1
ATOM 749 O O . GLU A 1 95 ? -4.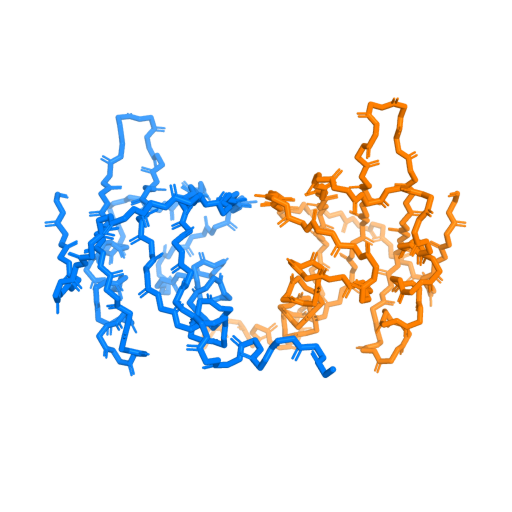133 16.125 9.422 1 95.44 95 GLU A O 1
ATOM 754 N N . GLN A 1 96 ? -3.098 18.062 9.945 1 94.25 96 GLN A N 1
ATOM 755 C CA . GLN A 1 96 ? -2.08 17.391 10.75 1 94.25 96 GLN A CA 1
ATOM 756 C C . GLN A 1 96 ? -2.34 17.578 12.234 1 94.25 96 GLN A C 1
ATOM 758 O O . GLN A 1 96 ? -2.791 18.641 12.664 1 94.25 96 GLN A O 1
ATOM 763 N N . HIS A 1 97 ? -2.082 16.562 12.938 1 88.75 97 HIS A N 1
ATOM 764 C CA . HIS A 1 97 ? -2.156 16.594 14.398 1 88.75 97 HIS A CA 1
ATOM 765 C C . HIS A 1 97 ? -0.765 16.547 15.023 1 88.75 97 HIS A C 1
ATOM 7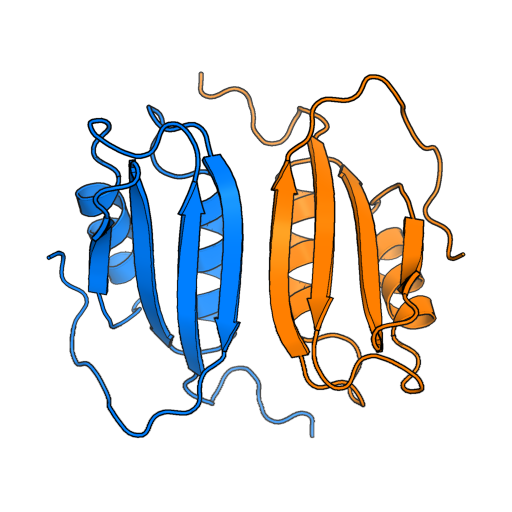67 O O . HIS A 1 97 ? 0.164 15.992 14.43 1 88.75 97 HIS A O 1
ATOM 773 N N . MET B 1 1 ? 19.859 14.75 -7.844 1 32.56 1 MET B N 1
ATOM 774 C CA . MET B 1 1 ? 18.672 14.289 -8.547 1 32.56 1 MET B CA 1
ATOM 775 C C . MET B 1 1 ? 18.016 13.125 -7.812 1 32.56 1 MET B C 1
ATOM 777 O O . MET B 1 1 ? 18.719 12.258 -7.277 1 32.56 1 MET B O 1
ATOM 781 N N . ALA B 1 2 ? 16.859 13.266 -7.188 1 44.69 2 ALA B N 1
ATOM 782 C CA . ALA B 1 2 ? 16.25 12.141 -6.488 1 44.69 2 ALA B CA 1
ATOM 783 C C . ALA B 1 2 ? 16.469 10.836 -7.246 1 44.69 2 ALA B C 1
ATOM 785 O O . ALA B 1 2 ? 16.422 10.812 -8.477 1 44.69 2 ALA B O 1
ATOM 786 N N . PRO B 1 3 ? 17.281 9.945 -6.785 1 49.84 3 PRO B N 1
ATOM 787 C CA . PRO B 1 3 ? 17.5 8.766 -7.625 1 49.84 3 PRO B CA 1
ATOM 788 C C . PRO B 1 3 ? 16.266 8.383 -8.445 1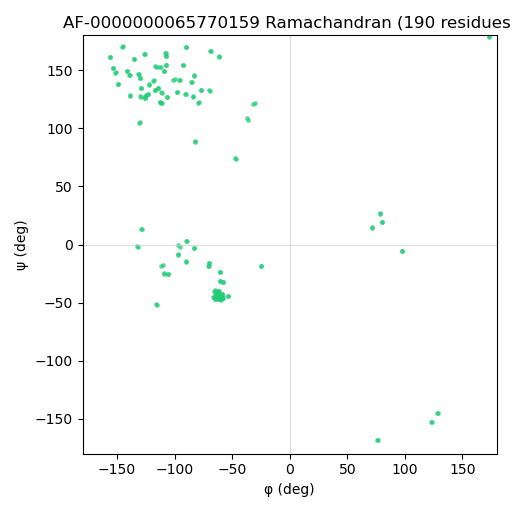 49.84 3 PRO B C 1
ATOM 790 O O . PRO B 1 3 ? 15.141 8.617 -8.023 1 49.84 3 PRO B O 1
ATOM 793 N N . ASP B 1 4 ? 16.484 8.383 -9.719 1 55.53 4 ASP B N 1
ATOM 794 C CA . ASP B 1 4 ? 15.359 8.164 -10.625 1 55.53 4 ASP B CA 1
ATOM 795 C C . ASP B 1 4 ? 14.516 6.969 -10.188 1 55.53 4 ASP B C 1
ATOM 797 O O . ASP B 1 4 ? 14.945 5.82 -10.297 1 55.53 4 ASP B O 1
ATOM 801 N N . LEU B 1 5 ? 13.68 7.172 -9.062 1 59.94 5 LEU B N 1
ATOM 802 C CA . LEU B 1 5 ? 12.797 6.152 -8.516 1 59.94 5 LEU B CA 1
ATOM 803 C C . LEU B 1 5 ? 12.414 5.133 -9.578 1 59.94 5 LEU B C 1
ATOM 805 O O . LEU B 1 5 ? 12.258 3.945 -9.289 1 59.94 5 LEU B O 1
ATOM 809 N N . ASP B 1 6 ? 12.617 5.578 -10.82 1 67.5 6 ASP B N 1
ATOM 810 C CA . ASP B 1 6 ? 12.133 4.707 -11.883 1 67.5 6 ASP B CA 1
ATOM 811 C C . ASP B 1 6 ? 13.25 3.809 -12.406 1 67.5 6 ASP B C 1
ATOM 813 O O . ASP B 1 6 ? 12.992 2.871 -13.164 1 67.5 6 ASP B O 1
ATOM 817 N N . GLN B 1 7 ? 14.375 4.02 -11.867 1 75.06 7 GLN B N 1
ATOM 818 C CA . GLN B 1 7 ? 15.445 3.25 -12.5 1 75.06 7 GLN B CA 1
ATOM 819 C C . GLN B 1 7 ? 15.953 2.15 -11.57 1 75.06 7 GLN B C 1
ATOM 821 O O . GLN B 1 7 ? 16.562 1.18 -12.023 1 75.06 7 GLN B O 1
ATOM 826 N N . ARG B 1 8 ? 15.664 2.277 -10.336 1 85.88 8 ARG B N 1
ATOM 827 C CA . ARG B 1 8 ? 16.203 1.291 -9.398 1 85.88 8 ARG B CA 1
ATOM 828 C C . ARG B 1 8 ? 15.18 0.194 -9.117 1 85.88 8 ARG B C 1
ATOM 830 O O . ARG B 1 8 ? 13.977 0.465 -9.016 1 85.88 8 ARG B O 1
ATOM 837 N N . ILE B 1 9 ? 15.797 -1.062 -9.016 1 91.88 9 ILE B N 1
ATOM 838 C CA . ILE B 1 9 ? 14.938 -2.197 -8.695 1 91.88 9 ILE B CA 1
ATOM 839 C C . ILE B 1 9 ? 14.75 -2.285 -7.184 1 91.88 9 ILE B C 1
ATOM 841 O O . ILE B 1 9 ? 15.719 -2.275 -6.426 1 91.88 9 ILE B O 1
ATOM 845 N N . GLU B 1 10 ? 13.477 -2.342 -6.812 1 92.62 10 GLU B N 1
ATOM 846 C CA . GLU B 1 10 ? 13.148 -2.537 -5.406 1 92.62 10 GLU B CA 1
ATOM 847 C C . GLU B 1 10 ? 12.57 -3.93 -5.164 1 92.62 10 GLU B C 1
ATOM 849 O O . GLU B 1 10 ? 12.039 -4.555 -6.082 1 92.62 10 GLU B O 1
ATOM 854 N N . THR B 1 11 ? 12.875 -4.359 -3.957 1 95.88 11 THR B N 1
ATOM 855 C CA . THR B 1 11 ? 12.258 -5.594 -3.488 1 95.88 11 THR B CA 1
ATOM 856 C C . THR B 1 11 ? 11.289 -5.316 -2.342 1 95.88 11 THR B C 1
ATOM 858 O O . THR B 1 11 ? 11.68 -4.746 -1.32 1 95.88 11 THR B O 1
ATOM 861 N N . TYR B 1 12 ? 10.094 -5.734 -2.584 1 96.19 12 TYR B N 1
ATOM 862 C CA . TYR B 1 12 ? 9.039 -5.438 -1.6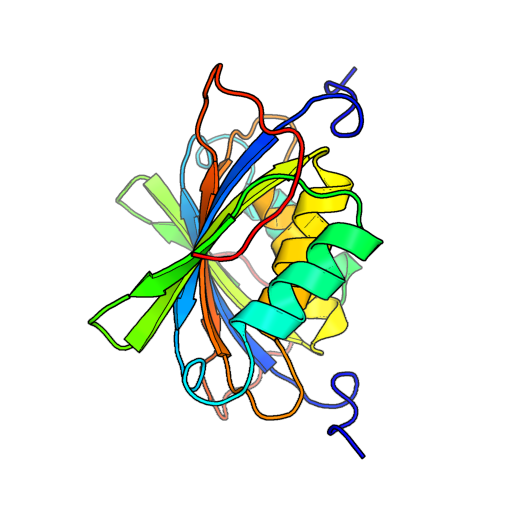19 1 96.19 12 TYR B CA 1
ATOM 863 C C . TYR B 1 12 ? 8.328 -6.711 -1.175 1 96.19 12 TYR B C 1
ATOM 865 O O . TYR B 1 12 ? 7.906 -7.516 -2.008 1 96.19 12 TYR B O 1
ATOM 873 N N . TYR B 1 13 ? 8.234 -6.91 0.136 1 97.44 13 TYR B N 1
ATOM 874 C CA . TYR B 1 13 ? 7.457 -8 0.716 1 97.44 13 TYR B CA 1
ATOM 875 C C . TYR B 1 13 ? 6.082 -7.52 1.153 1 97.44 13 TYR B C 1
ATOM 877 O O . TYR B 1 13 ? 5.961 -6.52 1.861 1 97.44 13 TYR B O 1
ATOM 885 N N . VAL B 1 14 ? 5.117 -8.289 0.74 1 98.19 14 VAL B N 1
ATOM 886 C CA . VAL B 1 14 ? 3.75 -7.82 0.948 1 98.19 14 VAL B CA 1
ATOM 887 C C . VAL B 1 14 ? 2.92 -8.922 1.605 1 98.19 14 VAL B C 1
ATOM 889 O O . VAL B 1 14 ? 3.088 -10.102 1.295 1 98.19 14 VAL B O 1
ATOM 892 N N . ARG B 1 15 ? 2.045 -8.5 2.486 1 98.38 15 ARG B N 1
ATOM 893 C CA . ARG B 1 15 ? 1.017 -9.367 3.055 1 98.38 15 ARG B CA 1
ATOM 894 C C . ARG B 1 15 ? -0.376 -8.797 2.811 1 98.38 15 ARG B C 1
ATOM 896 O O . ARG B 1 15 ? -0.614 -7.605 3.035 1 98.38 15 ARG B O 1
ATOM 903 N N . VAL B 1 16 ? -1.186 -9.617 2.32 1 98.44 16 VAL B N 1
ATOM 904 C CA . VAL B 1 16 ? -2.559 -9.227 2.021 1 98.44 16 VAL B CA 1
ATOM 905 C C . VAL B 1 16 ? -3.525 -10.047 2.871 1 98.44 16 VAL B C 1
ATOM 907 O O . VAL B 1 16 ? -3.4 -11.273 2.957 1 98.44 16 VAL B O 1
ATOM 910 N N . ARG B 1 17 ? -4.496 -9.391 3.49 1 98.25 17 ARG B N 1
ATOM 911 C CA . ARG B 1 17 ? -5.484 -10.062 4.332 1 98.25 17 ARG B CA 1
ATOM 912 C C . ARG B 1 17 ? -6.902 -9.719 3.889 1 98.25 17 ARG B C 1
ATOM 914 O O . ARG B 1 17 ? -7.125 -8.68 3.26 1 98.25 17 ARG B O 1
ATOM 921 N N . GLY B 1 18 ? -7.875 -10.57 4.387 1 97.62 18 GLY B N 1
ATOM 922 C CA . GLY B 1 18 ? -9.281 -10.5 4.012 1 97.62 18 GLY B CA 1
ATOM 923 C C . GLY B 1 18 ? -9.812 -11.797 3.441 1 97.62 18 GLY B C 1
ATOM 924 O O . GLY B 1 18 ? -9.422 -12.883 3.881 1 97.62 18 GLY B O 1
ATOM 925 N N . THR B 1 19 ? -10.797 -11.688 2.629 1 97.44 19 THR B N 1
ATOM 926 C CA . THR B 1 19 ? -11.211 -12.82 1.812 1 97.44 19 THR B CA 1
ATOM 927 C C . THR B 1 19 ? -10.336 -12.938 0.569 1 97.44 19 THR B C 1
ATOM 929 O O . THR B 1 19 ? -10.664 -12.391 -0.485 1 97.44 19 THR B O 1
ATOM 932 N N . VAL B 1 20 ? -9.211 -13.672 0.734 1 98.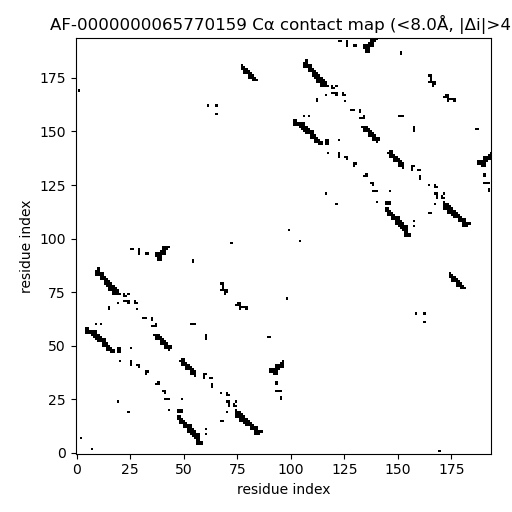19 20 VAL B N 1
ATOM 933 C CA . VAL B 1 20 ? -8.195 -13.617 -0.311 1 98.19 20 VAL B CA 1
ATOM 934 C C . VAL B 1 20 ? -7.75 -15.031 -0.677 1 98.19 20 VAL B C 1
ATOM 936 O O . VAL B 1 20 ? -6.82 -15.203 -1.47 1 98.19 20 VAL B O 1
ATOM 939 N N . GLN B 1 21 ? -8.258 -16.031 -0.044 1 96.75 21 GLN B N 1
ATOM 940 C CA . GLN B 1 21 ? 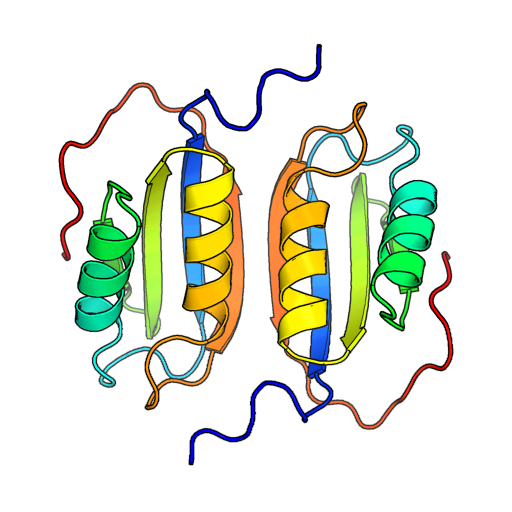-8.039 -17.422 -0.448 1 96.75 21 GLN B CA 1
ATOM 941 C C . GLN B 1 21 ? -9.328 -18.062 -0.961 1 96.75 21 GLN B C 1
ATOM 943 O O . GLN B 1 21 ? -10.43 -17.672 -0.544 1 96.75 21 GLN B O 1
ATOM 948 N N . GLY B 1 22 ? -9.023 -19.062 -1.864 1 96.06 22 GLY B N 1
ATOM 949 C CA . GLY B 1 22 ? -10.18 -19.719 -2.459 1 96.06 22 GLY B CA 1
ATOM 950 C C . GLY B 1 22 ? -10.914 -18.844 -3.453 1 96.06 22 GLY B C 1
ATOM 951 O O . GLY B 1 22 ? -12.055 -19.125 -3.82 1 96.06 22 GLY B O 1
ATOM 952 N N . VAL B 1 23 ? -10.305 -17.75 -3.898 1 97.69 23 VAL B N 1
ATOM 953 C CA . VAL B 1 23 ? -10.984 -16.797 -4.781 1 97.69 23 VAL B CA 1
ATOM 954 C C . VAL B 1 23 ? -10.117 -16.531 -6.008 1 97.69 23 VAL B C 1
ATOM 956 O O . VAL B 1 23 ? -10.32 -15.539 -6.711 1 97.69 23 VAL B O 1
ATOM 959 N N . GLY B 1 24 ? -9.086 -17.328 -6.246 1 96.75 24 GLY B N 1
ATOM 960 C CA . GLY B 1 24 ? -8.234 -17.156 -7.41 1 96.75 24 GLY B CA 1
ATOM 961 C C . GLY B 1 24 ? -7.195 -16.062 -7.242 1 96.75 24 GLY B C 1
ATOM 962 O O . GLY B 1 24 ? -6.684 -15.531 -8.227 1 96.75 24 GLY B O 1
ATOM 963 N N . PHE B 1 25 ? -6.906 -15.688 -6.086 1 98 25 PHE B N 1
ATOM 964 C CA . PHE B 1 25 ? -6.043 -14.547 -5.805 1 98 25 PHE B CA 1
ATOM 965 C C . PHE B 1 25 ? -4.641 -14.781 -6.352 1 98 25 PHE B C 1
ATOM 967 O O . PHE B 1 25 ? -4.07 -13.906 -7.008 1 98 25 PHE B O 1
ATOM 974 N N . ARG B 1 26 ? -4.129 -15.938 -6.117 1 98.12 26 ARG B N 1
ATOM 975 C CA . ARG B 1 26 ? -2.768 -16.219 -6.555 1 98.12 26 ARG B CA 1
ATOM 976 C C . ARG B 1 26 ? -2.662 -16.188 -8.078 1 98.12 26 ARG B C 1
ATOM 978 O O . ARG B 1 26 ? -1.756 -15.562 -8.625 1 98.12 26 ARG B O 1
ATOM 985 N N . HIS B 1 27 ? -3.525 -16.797 -8.672 1 97.5 27 HIS B N 1
ATOM 986 C CA . HIS B 1 27 ? -3.502 -16.844 -10.125 1 97.5 27 HIS B CA 1
ATOM 987 C C . HIS B 1 27 ? -3.631 -15.453 -10.727 1 97.5 27 HIS B C 1
ATOM 989 O O . HIS B 1 27 ? -2.877 -15.094 -11.633 1 97.5 27 HIS B O 1
ATOM 995 N N . ALA B 1 28 ? -4.555 -14.75 -10.211 1 98.06 28 ALA B N 1
ATOM 996 C CA . ALA B 1 28 ? -4.754 -13.383 -10.695 1 98.06 28 ALA B CA 1
ATOM 997 C C . ALA B 1 28 ? -3.523 -12.523 -10.43 1 98.06 28 ALA B C 1
ATOM 999 O O . ALA B 1 28 ? -3.176 -11.656 -11.234 1 98.06 28 ALA B O 1
ATOM 1000 N N . THR B 1 29 ? -2.908 -12.711 -9.25 1 98.38 29 THR B N 1
ATOM 1001 C CA . THR B 1 29 ? -1.691 -11.984 -8.906 1 98.38 29 THR B CA 1
ATOM 1002 C C . THR B 1 29 ? -0.589 -12.266 -9.922 1 98.38 29 THR B C 1
ATOM 1004 O O . THR B 1 29 ? 0.106 -11.344 -10.359 1 98.38 29 THR B O 1
ATOM 1007 N N . VAL B 1 30 ? -0.44 -13.461 -10.32 1 98.44 30 VAL B N 1
ATOM 1008 C CA . VAL B 1 30 ? 0.568 -13.844 -11.305 1 98.44 30 VAL B CA 1
ATOM 1009 C C . VAL B 1 30 ? 0.296 -13.133 -12.625 1 98.44 30 VAL B C 1
ATOM 1011 O O . VAL B 1 30 ? 1.209 -12.57 -13.234 1 98.44 30 VAL B O 1
ATOM 1014 N N . ARG B 1 31 ? -0.885 -13.141 -13.055 1 98 31 ARG B N 1
ATOM 1015 C CA . ARG B 1 31 ? -1.262 -12.484 -14.305 1 98 31 ARG B CA 1
ATOM 1016 C C . ARG B 1 31 ? -0.956 -10.984 -14.242 1 98 31 ARG B C 1
ATOM 1018 O O . ARG B 1 31 ? -0.393 -10.43 -15.188 1 98 31 ARG B O 1
ATOM 1025 N N . GLN B 1 32 ? -1.364 -10.359 -13.148 1 97.94 32 GLN B N 1
ATOM 1026 C CA . GLN B 1 32 ? -1.121 -8.93 -12.977 1 97.94 32 GLN B CA 1
ATOM 1027 C C . GLN B 1 32 ? 0.374 -8.625 -12.953 1 97.94 32 GLN B C 1
ATOM 1029 O O . GLN B 1 32 ? 0.826 -7.648 -13.555 1 97.94 32 GLN B O 1
ATOM 1034 N N . ALA B 1 33 ? 1.11 -9.414 -12.242 1 98.38 33 ALA B N 1
ATOM 1035 C CA . ALA B 1 33 ? 2.557 -9.234 -12.164 1 98.38 33 ALA B CA 1
ATOM 1036 C C . ALA B 1 33 ? 3.201 -9.328 -13.539 1 98.38 33 ALA B C 1
ATOM 1038 O O . ALA B 1 33 ? 4.082 -8.531 -13.875 1 98.38 33 ALA B O 1
ATOM 1039 N N . HIS B 1 34 ? 2.779 -10.273 -14.289 1 98.12 34 HIS B N 1
ATOM 1040 C CA . HIS B 1 34 ? 3.295 -10.422 -15.641 1 98.12 34 HIS B CA 1
ATOM 1041 C C . HIS B 1 34 ? 2.975 -9.195 -16.484 1 98.12 34 HIS B C 1
ATOM 1043 O O . HIS B 1 34 ? 3.836 -8.695 -17.219 1 98.12 34 HIS B O 1
ATOM 1049 N N . ALA B 1 35 ? 1.804 -8.734 -16.406 1 98 35 ALA B N 1
ATOM 1050 C CA . ALA B 1 35 ? 1.369 -7.566 -17.172 1 98 35 ALA B CA 1
ATOM 1051 C C . ALA B 1 35 ? 2.209 -6.34 -16.812 1 98 35 ALA B C 1
ATOM 1053 O O . ALA B 1 35 ? 2.453 -5.484 -17.672 1 98 35 ALA B O 1
ATOM 1054 N N . LEU B 1 36 ? 2.676 -6.262 -15.594 1 97.31 36 LEU B N 1
ATOM 1055 C CA . LEU B 1 36 ? 3.398 -5.09 -15.117 1 97.31 36 LEU B CA 1
ATOM 1056 C C . LEU B 1 36 ? 4.906 -5.301 -15.211 1 97.31 36 LEU B C 1
ATOM 1058 O O . LEU B 1 36 ? 5.684 -4.395 -14.906 1 97.31 36 LEU B O 1
ATOM 1062 N N . GLY B 1 37 ? 5.293 -6.496 -15.516 1 97.31 37 GLY B N 1
ATOM 1063 C CA . GLY B 1 37 ? 6.711 -6.805 -15.602 1 97.31 37 GLY B CA 1
ATOM 1064 C C . GLY B 1 37 ? 7.367 -6.992 -14.25 1 97.31 37 GLY B C 1
ATOM 1065 O O . GLY B 1 37 ? 8.57 -6.754 -14.102 1 97.31 37 GLY B O 1
ATOM 1066 N N . ILE B 1 38 ? 6.621 -7.375 -13.25 1 97.56 38 ILE B N 1
ATOM 1067 C CA . ILE B 1 38 ? 7.105 -7.621 -11.898 1 97.56 38 ILE B CA 1
ATOM 1068 C C . ILE B 1 38 ? 7.652 -9.039 -11.797 1 97.56 38 ILE B C 1
ATOM 1070 O O . ILE B 1 38 ? 7.062 -9.977 -12.336 1 97.56 38 ILE B O 1
ATOM 1074 N N . LYS B 1 39 ? 8.758 -9.109 -11.078 1 98.19 39 LYS B N 1
ATOM 1075 C CA . LYS B 1 39 ? 9.305 -10.422 -10.758 1 98.19 39 LYS B CA 1
ATOM 1076 C C . LYS B 1 39 ? 9.094 -10.766 -9.289 1 98.19 39 LYS B C 1
ATOM 1078 O O . LYS B 1 39 ? 8.812 -9.883 -8.477 1 98.19 39 LYS B O 1
ATOM 1083 N N . GLY B 1 40 ? 9.219 -12.125 -8.961 1 98.25 40 GLY B N 1
ATOM 1084 C CA . GLY B 1 40 ? 9.031 -12.555 -7.582 1 98.25 40 GLY B CA 1
ATOM 1085 C C . GLY B 1 40 ? 8.047 -13.711 -7.453 1 98.25 40 GLY B C 1
ATOM 1086 O O . GLY B 1 40 ? 8.055 -14.625 -8.273 1 98.25 40 GLY B O 1
ATOM 1087 N N . TRP B 1 41 ? 7.273 -13.703 -6.336 1 98.31 41 TRP B N 1
ATOM 1088 C CA . TRP B 1 41 ? 6.371 -14.828 -6.117 1 98.31 41 TRP B CA 1
ATOM 1089 C C . TRP B 1 41 ? 5.211 -14.43 -5.215 1 98.31 41 TRP B C 1
ATOM 1091 O O . TRP B 1 41 ? 5.266 -13.391 -4.547 1 98.31 41 TRP B O 1
ATOM 1101 N N . VAL B 1 42 ? 4.199 -15.227 -5.281 1 98.75 42 VAL B N 1
ATOM 1102 C CA . VAL B 1 42 ? 3.029 -15.109 -4.414 1 98.75 42 VAL B CA 1
ATOM 1103 C C . VAL B 1 42 ? 2.688 -16.469 -3.816 1 98.75 42 VAL B C 1
ATOM 1105 O O . VAL B 1 42 ? 2.855 -17.5 -4.473 1 98.75 42 VAL B O 1
ATOM 1108 N N . ALA B 1 43 ? 2.188 -16.469 -2.609 1 98.44 43 ALA B N 1
ATOM 1109 C CA . ALA B 1 43 ? 1.845 -17.734 -1.94 1 98.44 43 ALA B CA 1
ATOM 1110 C C . ALA B 1 43 ? 0.734 -17.516 -0.916 1 98.44 43 ALA B C 1
ATOM 1112 O O . ALA B 1 43 ? 0.622 -16.438 -0.326 1 98.44 43 ALA B O 1
ATOM 1113 N N . ASN B 1 44 ? 0.007 -18.578 -0.724 1 97.88 44 ASN B N 1
ATOM 1114 C CA . ASN B 1 44 ? -0.936 -18.594 0.388 1 97.88 44 ASN B CA 1
ATOM 1115 C C . ASN B 1 44 ? -0.251 -18.984 1.696 1 97.88 44 ASN B C 1
ATOM 1117 O O . ASN B 1 44 ? 0.662 -19.812 1.704 1 97.88 44 ASN B O 1
ATOM 1121 N N . LEU B 1 45 ? -0.729 -18.391 2.773 1 97.5 45 LEU B N 1
ATOM 1122 C CA . LEU B 1 45 ? -0.248 -18.766 4.102 1 97.5 45 LEU B CA 1
ATOM 1123 C C . LEU B 1 45 ? -1.313 -19.547 4.863 1 97.5 45 LEU B C 1
ATOM 1125 O O . LEU B 1 45 ? -2.502 -19.438 4.555 1 97.5 45 LEU B O 1
ATOM 1129 N N . ASP B 1 46 ? -0.876 -20.172 5.898 1 96.56 46 ASP B N 1
ATOM 1130 C CA . ASP B 1 46 ? -1.768 -21.031 6.672 1 96.56 46 ASP B CA 1
ATOM 1131 C C . ASP B 1 46 ? -2.787 -20.203 7.449 1 96.56 46 ASP B C 1
ATOM 1133 O O . ASP B 1 46 ? -3.869 -20.688 7.781 1 96.56 46 ASP B O 1
ATOM 1137 N N . ASP B 1 47 ? -2.492 -18.953 7.621 1 97.25 47 ASP B N 1
ATOM 1138 C CA . ASP B 1 47 ? -3.381 -18.109 8.422 1 97.25 47 ASP B CA 1
ATOM 1139 C C . ASP B 1 47 ? -4.465 -17.484 7.551 1 97.25 47 ASP B C 1
ATOM 1141 O O . ASP B 1 47 ? -5.219 -16.625 8.016 1 97.25 47 ASP B O 1
ATOM 1145 N N . GLY B 1 48 ? -4.469 -17.812 6.34 1 97.31 48 GLY B N 1
ATOM 1146 C CA . GLY B 1 48 ? -5.516 -17.328 5.449 1 97.31 48 GLY B CA 1
ATOM 1147 C C . GLY B 1 48 ? -5.102 -16.125 4.641 1 97.31 48 GLY B C 1
ATOM 1148 O O . GLY B 1 48 ? -5.855 -15.656 3.775 1 97.31 48 GLY B O 1
ATOM 1149 N N . SER B 1 49 ? -3.957 -15.648 4.938 1 98 49 SER B N 1
ATOM 1150 C CA . SER B 1 49 ? -3.473 -14.484 4.195 1 98 49 SER B CA 1
ATOM 1151 C C . SER B 1 49 ? -2.68 -14.914 2.965 1 98 49 SER B C 1
ATOM 1153 O O . SER B 1 49 ? -2.465 -16.109 2.74 1 98 49 SER B O 1
ATOM 1155 N N . VAL B 1 50 ? -2.398 -13.883 2.146 1 98.44 50 VAL B N 1
ATOM 1156 C CA . VAL B 1 50 ? -1.545 -14.047 0.976 1 98.44 50 VAL B CA 1
ATOM 1157 C C . VAL B 1 50 ? -0.263 -13.242 1.151 1 98.44 50 VAL B C 1
ATOM 1159 O O . VAL B 1 50 ? -0.299 -12.109 1.638 1 98.44 50 VAL B O 1
ATOM 1162 N N . GLU B 1 51 ? 0.801 -13.898 0.833 1 98.5 51 GLU B N 1
ATOM 1163 C CA . GLU B 1 51 ? 2.072 -13.18 0.83 1 98.5 51 GLU B CA 1
ATOM 1164 C C . GLU B 1 51 ? 2.678 -13.133 -0.57 1 98.5 51 GLU B C 1
ATOM 1166 O O . GLU B 1 51 ? 2.418 -14.016 -1.394 1 98.5 51 GLU B O 1
ATOM 1171 N N . ALA B 1 52 ? 3.465 -12.086 -0.766 1 98.5 52 ALA B N 1
ATOM 1172 C CA . ALA B 1 52 ? 4.145 -11.953 -2.053 1 98.5 52 ALA B CA 1
ATOM 1173 C C . ALA B 1 52 ? 5.465 -11.203 -1.9 1 98.5 52 ALA B C 1
ATOM 1175 O O . ALA B 1 52 ? 5.625 -10.391 -0.985 1 98.5 52 ALA B O 1
ATOM 1176 N N . MET B 1 53 ? 6.387 -11.539 -2.695 1 98 53 MET B N 1
ATOM 1177 C CA . MET B 1 53 ? 7.602 -10.758 -2.906 1 98 53 MET B CA 1
ATOM 1178 C C . MET B 1 53 ? 7.625 -10.148 -4.305 1 98 53 MET B C 1
ATOM 1180 O O . MET B 1 53 ? 7.488 -10.867 -5.301 1 98 53 MET B O 1
ATOM 1184 N N . LEU B 1 54 ? 7.715 -8.867 -4.34 1 98.06 54 LEU B N 1
ATOM 1185 C CA . LEU B 1 54 ? 7.68 -8.133 -5.598 1 98.06 54 LEU B CA 1
ATOM 1186 C C . LEU B 1 54 ? 9.039 -7.504 -5.898 1 98.06 54 LEU B C 1
ATOM 1188 O O . LEU B 1 54 ? 9.625 -6.848 -5.035 1 98.06 54 LEU B O 1
ATOM 1192 N N . GLN B 1 55 ? 9.492 -7.688 -7.012 1 97.69 55 GLN B N 1
ATOM 1193 C CA . GLN B 1 55 ? 10.703 -7.023 -7.477 1 97.69 55 GLN B CA 1
ATOM 1194 C C . GLN B 1 55 ? 10.461 -6.281 -8.781 1 97.69 55 GLN B C 1
ATOM 1196 O O . GLN B 1 55 ? 9.953 -6.855 -9.75 1 97.69 55 GLN B O 1
ATOM 1201 N N . GLY B 1 56 ? 10.766 -5.043 -8.82 1 96.38 56 GLY B N 1
ATOM 1202 C CA . GLY B 1 56 ? 10.586 -4.168 -9.969 1 96.38 56 GLY B CA 1
ATOM 1203 C C . GLY B 1 56 ? 10.891 -2.713 -9.656 1 96.38 56 GLY B C 1
ATOM 1204 O O . GLY B 1 56 ? 11.328 -2.385 -8.555 1 96.38 56 GLY B O 1
ATOM 1205 N N . SER B 1 57 ? 10.75 -1.854 -10.711 1 94.62 57 SER B N 1
ATOM 1206 C CA . SER B 1 57 ? 10.922 -0.424 -10.469 1 94.62 57 SER B CA 1
ATOM 1207 C C . SER B 1 57 ? 9.891 0.1 -9.484 1 94.62 57 SER B C 1
ATOM 1209 O O . SER B 1 57 ? 8.875 -0.555 -9.227 1 94.62 57 SER B O 1
ATOM 1211 N N . ALA B 1 58 ? 10.148 1.233 -8.914 1 92.25 58 ALA B N 1
ATOM 1212 C CA . ALA B 1 58 ? 9.227 1.85 -7.965 1 92.25 58 ALA B CA 1
ATOM 1213 C C . ALA B 1 58 ? 7.828 1.982 -8.562 1 92.25 58 ALA B C 1
ATOM 1215 O O . ALA B 1 58 ? 6.832 1.689 -7.895 1 92.25 58 ALA B O 1
ATOM 1216 N N . ASN B 1 59 ? 7.734 2.414 -9.781 1 93.94 59 ASN B N 1
ATOM 1217 C CA . ASN B 1 59 ? 6.453 2.58 -10.461 1 93.94 59 ASN B CA 1
ATOM 1218 C C . ASN B 1 59 ? 5.734 1.247 -10.633 1 93.94 59 ASN B C 1
ATOM 1220 O O . ASN B 1 59 ? 4.523 1.158 -10.414 1 93.94 59 ASN B O 1
ATOM 1224 N N . GLN B 1 60 ? 6.438 0.252 -11.047 1 95.69 60 GLN B N 1
ATOM 1225 C CA . GLN B 1 60 ? 5.859 -1.078 -11.203 1 95.69 60 GLN B CA 1
ATOM 1226 C C . GLN B 1 60 ? 5.309 -1.604 -9.883 1 95.69 60 GLN B C 1
ATOM 1228 O O . GLN B 1 60 ? 4.191 -2.123 -9.836 1 95.69 60 GLN B O 1
ATOM 1233 N N . VAL B 1 61 ? 6.148 -1.417 -8.875 1 95.94 61 VAL B N 1
ATOM 1234 C CA . VAL B 1 61 ? 5.762 -1.895 -7.551 1 95.94 61 VAL B CA 1
ATOM 1235 C C . VAL B 1 61 ? 4.531 -1.128 -7.062 1 95.94 61 VAL B C 1
ATOM 1237 O O . VAL B 1 61 ? 3.59 -1.724 -6.535 1 95.94 61 VAL B O 1
ATOM 1240 N N . ASP B 1 62 ? 4.523 0.146 -7.285 1 94.25 62 ASP B N 1
ATOM 1241 C CA . ASP B 1 62 ? 3.393 0.97 -6.875 1 94.25 62 ASP B CA 1
ATOM 1242 C C . ASP B 1 62 ? 2.1 0.499 -7.539 1 94.25 62 ASP B C 1
ATOM 1244 O O . ASP B 1 62 ? 1.069 0.365 -6.875 1 94.25 62 ASP B O 1
ATOM 1248 N N . ARG B 1 63 ? 2.146 0.239 -8.727 1 95.62 63 ARG B N 1
ATOM 1249 C CA . ARG B 1 63 ? 0.976 -0.218 -9.469 1 95.62 63 ARG B CA 1
ATOM 1250 C C . ARG B 1 63 ? 0.515 -1.586 -8.977 1 95.62 63 ARG B C 1
ATOM 1252 O O . ARG B 1 63 ? -0.686 -1.837 -8.859 1 95.62 63 ARG B O 1
ATOM 1259 N N . MET B 1 64 ? 1.459 -2.402 -8.703 1 97.5 64 MET B N 1
ATOM 1260 C CA . MET B 1 64 ? 1.113 -3.732 -8.211 1 97.5 64 MET B CA 1
ATOM 1261 C C . MET B 1 64 ? 0.453 -3.654 -6.84 1 97.5 64 MET B C 1
ATOM 1263 O O . MET B 1 64 ? -0.537 -4.34 -6.582 1 97.5 64 MET B O 1
ATOM 1267 N N . LEU B 1 65 ? 1.055 -2.859 -6.023 1 96.25 65 LEU B N 1
ATOM 1268 C CA . LEU B 1 65 ? 0.506 -2.705 -4.68 1 96.25 65 LEU B CA 1
ATOM 1269 C C . LEU B 1 65 ? -0.91 -2.143 -4.734 1 96.25 65 LEU B C 1
ATOM 1271 O O . LEU B 1 65 ? -1.775 -2.557 -3.959 1 96.25 65 LEU B O 1
ATOM 1275 N N . SER B 1 66 ? -1.096 -1.213 -5.602 1 94.88 66 SER B N 1
ATOM 1276 C CA . SER B 1 66 ? -2.439 -0.679 -5.805 1 94.88 66 SER B CA 1
ATOM 1277 C C . SER B 1 66 ? -3.42 -1.779 -6.195 1 94.88 66 SER B C 1
ATOM 1279 O O . SER B 1 66 ? -4.523 -1.858 -5.648 1 94.88 66 SER B O 1
ATOM 1281 N N . TRP B 1 67 ? -3.066 -2.588 -7.066 1 96.44 67 TRP B N 1
ATOM 1282 C CA . TRP B 1 67 ? -3.934 -3.678 -7.504 1 96.44 67 TRP B CA 1
ATOM 1283 C C . TRP B 1 67 ? -4.203 -4.652 -6.363 1 96.44 67 TRP B C 1
ATOM 1285 O O . TRP B 1 67 ? -5.328 -5.121 -6.191 1 96.44 67 TRP B O 1
ATOM 1295 N N . LEU B 1 68 ? -3.158 -5.004 -5.594 1 97 68 LEU B N 1
ATOM 1296 C CA . LEU B 1 68 ? -3.262 -5.969 -4.5 1 97 68 LEU B CA 1
ATOM 1297 C C . LEU B 1 68 ? -4.25 -5.488 -3.445 1 97 68 LEU B C 1
ATOM 1299 O O . LEU B 1 68 ? -4.801 -6.297 -2.693 1 97 68 LEU B O 1
ATOM 1303 N N . ARG B 1 69 ? -4.488 -4.234 -3.352 1 94.75 69 ARG B N 1
ATOM 1304 C CA . ARG B 1 69 ? -5.441 -3.684 -2.395 1 94.75 69 ARG B CA 1
ATOM 1305 C C . ARG B 1 69 ? -6.875 -4.043 -2.775 1 94.75 69 ARG B C 1
ATOM 1307 O O . ARG B 1 69 ? -7.789 -3.926 -1.956 1 94.75 69 ARG B O 1
ATOM 1314 N N . HIS B 1 70 ? -6.996 -4.457 -3.965 1 93.81 70 HIS B N 1
ATOM 1315 C CA . HIS B 1 70 ? -8.328 -4.816 -4.449 1 93.81 70 HIS B CA 1
ATOM 1316 C C . HIS B 1 70 ? -8.406 -6.305 -4.781 1 93.81 70 HIS B C 1
ATOM 1318 O O . HIS B 1 70 ? -9.273 -7.012 -4.262 1 93.81 70 HIS B O 1
ATOM 1324 N N . GLY B 1 71 ? -7.438 -6.711 -5.578 1 95.81 71 GLY B N 1
ATOM 1325 C CA . GLY B 1 71 ? -7.422 -8.109 -5.977 1 95.81 71 GLY B CA 1
ATOM 1326 C C . GLY B 1 71 ? -8.453 -8.438 -7.035 1 95.81 71 GLY B C 1
ATOM 1327 O O . GLY B 1 71 ? -8.977 -7.543 -7.703 1 95.81 71 GLY B O 1
ATOM 1328 N N . PRO B 1 72 ? -8.641 -9.781 -7.242 1 96.31 72 PRO B N 1
ATOM 1329 C CA . PRO B 1 72 ? -9.656 -10.172 -8.219 1 96.31 72 PRO B CA 1
ATOM 1330 C C . PRO B 1 72 ? -11.078 -9.867 -7.742 1 96.31 72 PRO B C 1
ATOM 1332 O O . PRO B 1 72 ? -11.289 -9.609 -6.555 1 96.31 72 PRO B O 1
ATOM 1335 N N . PRO B 1 73 ? -12.008 -9.93 -8.633 1 94.44 73 PRO B N 1
ATOM 1336 C CA . PRO B 1 73 ? -13.367 -9.484 -8.328 1 94.44 73 PRO B CA 1
ATOM 1337 C C . PRO B 1 73 ? -13.977 -10.227 -7.137 1 94.44 73 PRO B C 1
ATOM 1339 O O . PRO B 1 73 ? -14.75 -9.648 -6.371 1 94.44 73 PRO B O 1
ATOM 1342 N N . ALA B 1 74 ? -13.633 -11.469 -6.938 1 96.12 74 ALA B N 1
ATOM 1343 C CA . ALA B 1 74 ? -14.234 -12.266 -5.875 1 96.12 74 ALA B CA 1
ATOM 1344 C C . ALA B 1 74 ? -13.539 -12.016 -4.539 1 96.12 74 ALA B C 1
ATOM 1346 O O . ALA B 1 74 ? -13.984 -12.516 -3.5 1 96.12 74 ALA B O 1
ATOM 1347 N N . ALA B 1 75 ? -12.523 -11.211 -4.543 1 97.25 75 ALA B N 1
ATOM 1348 C CA . ALA B 1 75 ? -11.742 -10.969 -3.334 1 97.25 75 ALA B CA 1
ATOM 1349 C C . ALA B 1 75 ? -12.266 -9.75 -2.58 1 97.25 75 ALA B C 1
ATOM 1351 O O . ALA B 1 75 ? -12.914 -8.875 -3.168 1 97.25 75 ALA B O 1
ATOM 1352 N N . ARG B 1 76 ? -12.055 -9.68 -1.271 1 95.44 76 ARG B N 1
ATOM 1353 C CA . ARG B 1 76 ? -12.211 -8.523 -0.405 1 95.44 76 ARG B CA 1
ATOM 1354 C C . ARG B 1 76 ? -10.984 -8.32 0.471 1 95.44 76 ARG B C 1
ATOM 1356 O O . ARG B 1 76 ? -10.805 -9.016 1.47 1 95.44 76 ARG B O 1
ATOM 1363 N N . VAL B 1 77 ? -10.25 -7.352 0.079 1 96.5 77 VAL B N 1
ATOM 1364 C CA . VAL B 1 77 ? -9.016 -7.082 0.808 1 96.5 77 VAL B CA 1
ATOM 1365 C C . VAL B 1 77 ? -9.289 -6.094 1.939 1 96.5 77 VAL B C 1
ATOM 1367 O O . VAL B 1 77 ? -9.859 -5.023 1.713 1 96.5 77 VAL B O 1
ATOM 1370 N N . THR B 1 78 ? -8.844 -6.43 3.146 1 95.31 78 THR B N 1
ATOM 1371 C CA . THR B 1 78 ? -9.078 -5.574 4.305 1 95.31 78 THR B CA 1
ATOM 1372 C C . THR B 1 78 ? -7.781 -4.914 4.766 1 95.31 78 THR B C 1
ATOM 1374 O O . THR B 1 78 ? -7.809 -3.873 5.422 1 95.31 78 THR B O 1
ATOM 1377 N N . GLU B 1 79 ? -6.68 -5.559 4.453 1 96.69 79 GLU B N 1
ATOM 1378 C CA . GLU B 1 79 ? -5.387 -5.047 4.898 1 96.69 79 GLU B CA 1
ATOM 1379 C C . GLU B 1 79 ? -4.281 -5.395 3.902 1 96.69 79 GLU B C 1
ATOM 1381 O O . GLU B 1 79 ? -4.25 -6.504 3.367 1 96.69 79 GLU B O 1
ATOM 1386 N N . VAL B 1 80 ? -3.441 -4.434 3.67 1 96.94 80 VAL B N 1
ATOM 1387 C CA . VAL B 1 80 ? -2.197 -4.664 2.941 1 96.94 80 VAL B CA 1
ATOM 1388 C C . VAL B 1 80 ? -1.023 -4.082 3.725 1 96.94 80 VAL B C 1
ATOM 1390 O O . VAL B 1 80 ? -1.072 -2.93 4.164 1 96.94 80 VAL B O 1
ATOM 1393 N N . SER B 1 81 ? -0.072 -4.914 3.93 1 96.75 81 SER B N 1
ATOM 1394 C CA . SER B 1 81 ? 1.175 -4.461 4.539 1 96.75 81 SER B CA 1
ATOM 1395 C C . SER B 1 81 ? 2.369 -4.762 3.641 1 96.75 81 SER B C 1
ATOM 1397 O O . SER B 1 81 ? 2.438 -5.824 3.023 1 96.75 81 SER B O 1
ATOM 1399 N N . GLY B 1 82 ? 3.236 -3.797 3.574 1 95.56 82 GLY B N 1
ATOM 1400 C CA . GLY B 1 82 ? 4.41 -3.951 2.727 1 95.56 82 GLY B CA 1
ATOM 1401 C C . GLY B 1 82 ? 5.676 -3.412 3.359 1 95.56 82 GLY B C 1
ATOM 1402 O O . GLY B 1 82 ? 5.641 -2.422 4.09 1 95.56 82 GLY B O 1
ATOM 1403 N N . GLU B 1 83 ? 6.715 -4.09 3.033 1 95.81 83 GLU B N 1
ATOM 1404 C CA . GLU B 1 83 ? 8.031 -3.689 3.529 1 95.81 83 GLU B CA 1
ATOM 1405 C C . GLU B 1 83 ? 9.094 -3.818 2.445 1 95.81 83 GLU B C 1
ATOM 1407 O O . GLU B 1 83 ? 9.219 -4.871 1.814 1 95.81 83 GLU B O 1
ATOM 1412 N N . GLU B 1 84 ? 9.789 -2.715 2.301 1 94.38 84 GLU B N 1
ATOM 1413 C CA . GLU B 1 84 ? 10.93 -2.789 1.393 1 94.38 84 GLU B CA 1
ATOM 1414 C C . GLU B 1 84 ? 12.109 -3.502 2.047 1 94.38 84 GLU B C 1
ATOM 1416 O O . GLU B 1 84 ? 12.438 -3.238 3.207 1 94.38 84 GLU B O 1
ATOM 1421 N N . ARG B 1 85 ? 12.672 -4.406 1.313 1 92.12 85 ARG B N 1
ATOM 1422 C CA . ARG B 1 85 ? 13.852 -5.109 1.802 1 92.12 85 ARG B CA 1
ATOM 1423 C C . ARG B 1 85 ? 14.977 -5.078 0.77 1 92.12 85 ARG B C 1
ATOM 1425 O O . ARG B 1 85 ? 14.727 -5.258 -0.426 1 92.12 85 ARG B O 1
ATOM 1432 N N . SER B 1 86 ? 16.047 -4.785 1.337 1 87.44 86 SER B N 1
ATOM 1433 C CA . SER B 1 86 ? 17.219 -4.852 0.468 1 87.44 86 SER B CA 1
ATOM 1434 C C . SER B 1 86 ? 17.688 -6.289 0.282 1 87.44 86 SER B C 1
ATOM 1436 O O . SER B 1 86 ? 17.812 -7.035 1.255 1 87.44 86 SER B O 1
ATOM 1438 N N . THR B 1 87 ? 17.734 -6.703 -0.93 1 88.81 87 THR B N 1
ATOM 1439 C CA . THR B 1 87 ? 18.234 -8.039 -1.214 1 88.81 87 THR B CA 1
ATOM 1440 C C . THR B 1 87 ? 19.078 -8.047 -2.49 1 88.81 87 THR B C 1
ATOM 1442 O O . THR B 1 87 ? 18.859 -7.223 -3.383 1 88.81 87 THR B O 1
ATOM 1445 N N . GLU B 1 88 ? 19.953 -8.859 -2.52 1 89.31 88 GLU B N 1
ATOM 1446 C CA . GLU B 1 88 ? 20.766 -9.039 -3.725 1 89.31 88 GLU B CA 1
ATOM 1447 C C . GLU B 1 88 ? 20.141 -10.078 -4.652 1 89.31 88 GLU B C 1
ATOM 1449 O O . GLU B 1 88 ? 20.516 -10.172 -5.824 1 89.31 88 GLU B O 1
ATOM 1454 N N . LYS B 1 89 ? 19.281 -10.742 -4.121 1 91.44 89 LYS B N 1
ATOM 1455 C CA . LYS B 1 89 ? 18.641 -11.766 -4.938 1 91.44 89 LYS B CA 1
ATOM 1456 C C . LYS B 1 89 ? 17.75 -11.141 -6.008 1 91.44 89 LYS B C 1
ATOM 1458 O O . LYS B 1 89 ? 17 -10.203 -5.727 1 91.44 89 LYS B O 1
ATOM 1463 N N . ARG B 1 90 ? 17.906 -11.648 -7.258 1 92.5 90 ARG B N 1
ATOM 1464 C CA . ARG B 1 90 ? 17.078 -11.195 -8.375 1 92.5 90 ARG B CA 1
ATOM 1465 C C . ARG B 1 90 ? 16.266 -12.344 -8.945 1 92.5 90 ARG B C 1
ATOM 1467 O O . ARG B 1 90 ? 16.766 -13.469 -9.078 1 92.5 90 ARG B O 1
ATOM 1474 N N . TYR B 1 91 ? 15.125 -12.047 -9.273 1 94.19 91 TYR B N 1
ATOM 1475 C CA . TYR B 1 91 ? 14.219 -13.031 -9.852 1 94.19 91 TYR B CA 1
ATOM 1476 C C . TYR B 1 91 ? 14.016 -12.773 -11.336 1 94.19 91 TYR B C 1
ATOM 1478 O O . TYR B 1 91 ? 14.078 -11.633 -11.789 1 94.19 91 TYR B O 1
ATOM 1486 N N . GLU B 1 92 ? 13.688 -13.828 -12.016 1 94.19 92 GLU B N 1
ATOM 1487 C CA . GLU B 1 92 ? 13.562 -13.719 -13.469 1 94.19 92 GLU B CA 1
ATOM 1488 C C . GLU B 1 92 ? 12.094 -13.727 -13.891 1 94.19 92 GLU B C 1
ATOM 1490 O O . GLU B 1 92 ? 11.758 -13.227 -14.969 1 94.19 92 GLU B O 1
ATOM 1495 N N . ARG B 1 93 ? 11.367 -14.289 -13.078 1 95.69 93 ARG B N 1
ATOM 1496 C CA . ARG B 1 93 ? 9.945 -14.383 -13.383 1 95.69 93 ARG B CA 1
ATOM 1497 C C . ARG B 1 93 ? 9.109 -14.289 -12.109 1 95.69 93 ARG B C 1
ATOM 1499 O O . ARG B 1 93 ? 9.648 -14.266 -11.008 1 95.69 93 ARG B O 1
ATOM 1506 N N . PHE B 1 94 ? 7.844 -14.164 -12.336 1 97.94 94 PHE B N 1
ATOM 1507 C CA . PHE B 1 94 ? 6.895 -14.188 -11.227 1 97.94 94 PHE B CA 1
ATOM 1508 C C . PHE B 1 94 ? 6.133 -15.508 -11.203 1 97.94 94 PHE B C 1
ATOM 1510 O O . PHE B 1 94 ? 5.566 -15.93 -12.211 1 97.94 94 PHE B O 1
ATOM 1517 N N . GLU B 1 95 ? 6.145 -16.156 -10.109 1 95.56 95 GLU B N 1
ATOM 1518 C CA . GLU B 1 95 ? 5.512 -17.469 -10.031 1 95.56 95 GLU B CA 1
ATOM 1519 C C . GLU B 1 95 ? 4.668 -17.594 -8.766 1 95.56 95 GLU B C 1
ATOM 1521 O O . GLU B 1 95 ? 4.832 -16.828 -7.824 1 95.56 95 GLU B O 1
ATOM 1526 N N . GLN B 1 96 ? 3.74 -18.547 -8.805 1 94.44 96 GLN B N 1
ATOM 1527 C CA . GLN B 1 96 ? 2.984 -18.844 -7.594 1 94.44 96 GLN B CA 1
ATOM 1528 C C . GLN B 1 96 ? 3.521 -20.109 -6.91 1 94.44 96 GLN B C 1
ATOM 1530 O O . GLN B 1 96 ? 3.934 -21.047 -7.578 1 94.44 96 GLN B O 1
ATOM 1535 N N . HIS B 1 97 ? 3.533 -20.047 -5.66 1 89 97 HIS B N 1
ATOM 1536 C CA . HIS B 1 97 ? 3.9 -21.188 -4.836 1 89 97 HIS B CA 1
ATOM 1537 C C . HIS B 1 97 ? 2.68 -21.781 -4.133 1 89 97 HIS B C 1
ATOM 1539 O O . HIS B 1 97 ? 1.714 -21.062 -3.857 1 89 97 HIS B O 1
#

Secondary structure (DSSP, 8-state):
----TTTSEEEEEEEEEEE-SSSSHHHHHHHHHHHHT-EEEEEE-TTS-EEEEEEEEHHHHHHHHHHHTT-STT-EEEEEEEEE-------SSEEE-/----TTTSEEEEEEEEEEE-SSSSHHHHHHHHHHHHT-EEEEEE-TTS-EEEEEEEEHHHHHHHHHHHTT-STT-EEEEEEEEE-------SSEEE-

Solvent-accessible surface area (backbone atoms only — not comparable to full-atom values): 10213 Å² total; per-residue (Å²): 122,76,70,59,56,68,71,46,77,42,37,34,42,36,40,38,32,54,50,47,62,98,42,57,36,60,62,49,47,40,53,51,29,58,77,58,64,33,17,33,37,33,33,75,45,95,85,45,30,35,37,34,38,41,32,28,27,47,63,43,45,42,54,49,53,49,46,60,56,43,56,44,90,76,31,44,49,38,32,42,35,37,32,59,47,92,67,87,79,80,63,88,48,51,44,74,99,123,78,70,60,57,68,71,46,77,42,36,35,40,36,40,37,33,55,51,49,62,96,45,57,35,61,61,49,48,40,53,51,30,56,76,58,65,33,18,33,38,32,32,74,45,95,85,45,31,34,37,33,38,44,33,28,28,47,63,45,46,42,52,48,52,49,46,58,54,43,55,43,90,75,30,46,49,38,31,42,33,38,32,59,45,90,68,86,79,80,62,89,48,53,44,73,99

Sequence (194 aa):
MAPDLDQRIETYYVRVRGTVQGVGFRHATVRQAHALGIKGWVANLDDGSVEAMLQGSANQVDRMLSWLRHGPPAARVTEVSGEERSTEKRYERFEQHMAPDLDQRIETYYVRVRGTVQGVGFRHATVRQAHALGIKGWVANLDDGSVEAMLQGSANQVDRMLSWLRHGPPAARVTEVSGEERSTEKRYERFEQH

pLDDT: mean 93.08, std 11.54, range [31.81, 98.75]

Foldseek 3Di:
DPPPLQPDKWKKKKKWDFQQPPQCQQVQLQVLCVVLVWFWEKEADPVGMIMIITIHRNVSVVVSQVQSCCTDPSTHTDDMDMDIDDDPDDGDGYYYD/DPPPLQPDKWKKKKKWDFQQPPQCQQVQLQVLCVVLVWFWEKEADPVGMIMIITIHRNVSVVVSQVQSCPTDPSTHTDDMDMDIDDDPDDGDGYYYD

InterPro domains:
  IPR001792 Acylphosphatase-like domain [PF00708] (13-95)
  IPR001792 Acylphosphatase-like domain [PS51160] (11-97)
  IPR017968 Acylphosphatase, conserved site [PS00150] (16-26)
  IPR017968 Acylphosphatase, conserved site [PS00151] (40-56)
  IPR020456 Acylphosphatase [PR00112] (11-26)
  IPR020456 Acylphosphatase [PR00112] (32-57)
  IPR020456 Acylphosphatase [PTHR47268] (7-95)
  IPR036046 Acylphosphatase-like domain superfamily [SSF54975] (9-95)

Radius of gyration: 16.28 Å; Cα contacts (8 Å, |Δi|>4): 442; chains: 2; bounding box: 41×40×37 Å